Protein AF-A0AAJ8JN86-F1 (afdb_monomer)

Secondary structure (DSSP, 8-state):
------HHHHHHHTT-S-HHHHTT-S---SGGGGSTTGGGHHHHHHTTTTPPP-GGGTT--------SS--SSSSS--GGG--TT--TTGGGGGGGGGGGGGS-TTSHHHHS--PPPPSSSS-S----TT-SEEEEEETTEEEEEESS---SS--TTHHHHH--S-EESSS--B--S-SSSGGG-----SSEEEEEEE--SS-EEEEEEEEEEESB-TTS-BSS-SS-SPPPS-EEEEBTEEEEEETTEEEEEEE--BTTB-S-PEEEEEEPPTT-BSS-SSEEEEEEEEEE-SS-EEEEEEEEEEPPBTTB-TT-

Solvent-accessible surface area (backbone atoms only — not comparable to full-atom values): 18099 Å² total; per-residue (Å²): 136,86,79,86,76,55,74,74,56,55,68,53,45,66,47,49,26,42,46,53,60,78,70,40,49,54,57,83,61,67,90,66,42,44,24,73,46,44,86,46,23,65,65,20,46,26,51,67,68,78,43,83,68,63,73,60,61,37,63,54,40,46,51,66,78,90,62,95,64,74,52,62,18,59,73,51,74,21,74,74,69,50,50,94,88,58,55,90,70,44,31,60,63,20,55,56,32,56,51,32,72,78,37,62,88,79,38,60,82,72,64,56,72,64,47,72,78,71,91,68,85,72,73,88,72,83,84,70,95,77,67,56,63,47,76,47,77,58,97,91,41,37,36,40,34,53,51,88,50,74,73,94,61,98,51,67,54,33,62,52,64,56,46,41,69,23,41,32,18,77,44,33,59,34,35,48,93,60,82,90,53,79,85,36,66,56,38,32,66,73,48,44,78,48,75,45,83,45,70,42,91,48,75,37,83,46,69,50,52,36,58,38,40,42,30,28,12,86,86,71,29,37,46,61,79,96,80,81,77,81,66,28,72,47,64,50,66,37,74,18,27,24,39,39,45,16,45,61,18,33,39,36,41,35,43,43,61,36,89,89,37,80,33,70,32,42,16,40,78,41,69,46,60,73,42,29,34,50,60,32,63,47,27,29,35,42,32,36,34,47,75,45,59,60,44,82,43,45,50,36,36,39,30,37,50,48,76,44,60,94,72,36,65,76,93,121

InterPro domains:
  IPR016624 Uncharacterised conserved protein UCP014753 [PIRSF014753] (24-309)
  IPR016624 Uncharacterised conserved protein UCP014753 [PTHR35339] (24-187)
  IPR049237 DUF2264, C-terminal domain [PF20938] (132-187)
  IPR049237 DUF2264, C-terminal domain [PF20938] (189-314)
  IPR049349 DUF2264, N-terminal domain [PF10022] (23-117)

Mean predicted aligned error: 12.39 Å

Nearest PDB structures (foldseek):
  4mmh-assembly1_A  TM=5.716E-01  e=2.794E-01  Pedobacter heparinus
  4mmi-assembly1_A  TM=4.982E-01  e=2.964E-01  Pedobacter heparinus
  5jmf-assembly1_A  TM=4.178E-01  e=1.383E+00  Bacteroides thetaiotaomicron VPI-5482
  1rw9-assembly1_A  TM=2.574E-01  e=2.357E+00  Paenarthrobacter aurescens

pLDDT: mean 71.86, std 16.35, range [19.28, 93.25]

Sequence (316 aa):
MVITVHQLGLERLGKVLIRAWLKGAAISFGRSTVYRFTAIVTVSTMAIADCEPPAHLNGVISKPHTQTLLLLGYKYDCMNMIENYNGPGSPYRCMKAFICLASLAHHPFWTAEELPWPNDLFLSHESPSDLLHLMCRQGGHIFLLPSSQSPHYAMHHGPARYCKFSYSSIFGFSCPTGNMDLGQLVESQIWYLRVHKISPKRKLPSSERGWAVHGQGADGRALVRNFSGPMSAGGDQEISWVRTVTAGGAVGLFDIPCRGSFGKREGQLIQAGPNSNVIFSRSILLSLLDEIEPSESWLATAIIGKPPVNNASQGW

Organism: NCBI:txid1295531

Structure (mmCIF, N/CA/C/O backbone):
data_AF-A0AAJ8JN86-F1
#
_entry.id   AF-A0AAJ8JN86-F1
#
loop_
_atom_site.group_PDB
_atom_site.id
_atom_site.type_symbol
_atom_site.label_atom_id
_atom_site.label_alt_id
_atom_site.label_comp_id
_atom_site.label_asym_id
_atom_site.label_entity_id
_atom_site.label_seq_id
_atom_site.pdbx_PDB_ins_code
_atom_site.Cartn_x
_atom_site.Cartn_y
_atom_site.Cartn_z
_atom_site.occupancy
_atom_site.B_iso_or_equiv
_atom_site.auth_seq_id
_atom_site.auth_comp_id
_atom_site.auth_asym_id
_atom_site.auth_atom_id
_atom_site.pdbx_PDB_model_num
ATOM 1 N N . MET A 1 1 ? 30.778 -11.397 -16.381 1.00 24.14 1 MET A N 1
ATOM 2 C CA . MET A 1 1 ? 30.139 -11.241 -17.703 1.00 24.14 1 MET A CA 1
ATOM 3 C C . MET A 1 1 ? 30.263 -9.778 -18.093 1.00 24.14 1 MET A C 1
ATOM 5 O O . MET A 1 1 ? 29.579 -8.951 -17.506 1.00 24.14 1 MET A O 1
ATOM 9 N N . VAL A 1 2 ? 31.222 -9.446 -18.959 1.00 19.28 2 VAL A N 1
ATOM 10 C CA . VAL A 1 2 ? 31.406 -8.083 -19.479 1.00 19.28 2 VAL A CA 1
ATOM 11 C C . VAL A 1 2 ? 30.476 -7.963 -20.681 1.00 19.28 2 VAL A C 1
ATOM 13 O O . VAL A 1 2 ? 30.677 -8.648 -21.677 1.00 19.28 2 VAL A O 1
ATOM 16 N N . ILE A 1 3 ? 29.401 -7.190 -20.542 1.00 26.95 3 ILE A N 1
ATOM 17 C CA . ILE A 1 3 ? 28.469 -6.918 -21.638 1.00 26.95 3 ILE A CA 1
ATOM 18 C C . ILE A 1 3 ? 29.046 -5.730 -22.40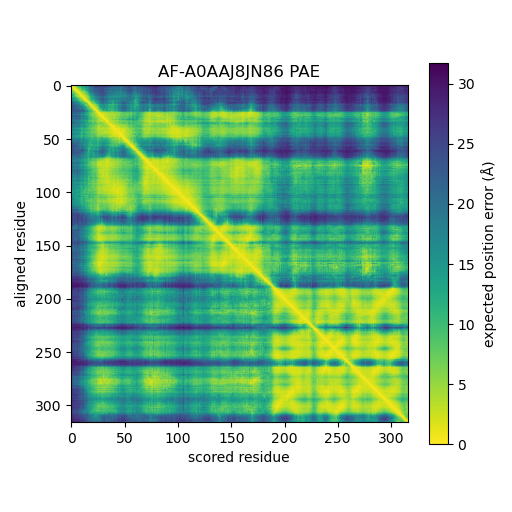8 1.00 26.95 3 ILE A C 1
ATOM 20 O O . ILE A 1 3 ? 29.100 -4.621 -21.879 1.00 26.95 3 ILE A O 1
ATOM 24 N N . THR A 1 4 ? 29.512 -5.961 -23.633 1.00 23.81 4 THR A N 1
ATOM 25 C CA . THR A 1 4 ? 29.968 -4.897 -24.534 1.00 23.81 4 THR A CA 1
ATOM 26 C C . THR A 1 4 ? 28.740 -4.163 -25.067 1.00 23.81 4 THR A C 1
ATOM 28 O O . THR A 1 4 ? 28.008 -4.688 -25.902 1.00 23.81 4 THR A O 1
ATOM 31 N N . VAL A 1 5 ? 28.469 -2.965 -24.550 1.00 31.39 5 VAL A N 1
ATOM 32 C CA . VAL A 1 5 ? 27.318 -2.151 -24.967 1.00 31.39 5 VAL A CA 1
ATOM 33 C C . VAL A 1 5 ? 27.722 -1.306 -26.176 1.00 31.39 5 VAL A C 1
ATOM 35 O O . VAL A 1 5 ? 28.611 -0.463 -26.077 1.00 31.39 5 VAL A O 1
ATOM 38 N N . HIS A 1 6 ? 27.080 -1.521 -27.328 1.00 32.75 6 HIS A N 1
ATOM 39 C CA . HIS A 1 6 ? 27.290 -0.693 -28.519 1.00 32.75 6 HIS A CA 1
ATOM 40 C C . HIS A 1 6 ? 26.854 0.762 -28.262 1.00 32.75 6 HIS A C 1
ATOM 42 O O . HIS A 1 6 ? 25.799 1.014 -27.684 1.00 32.75 6 HIS A O 1
ATOM 48 N N . GLN A 1 7 ? 27.637 1.728 -28.748 1.00 28.47 7 GLN A N 1
ATOM 49 C CA . GLN A 1 7 ? 27.442 3.174 -28.548 1.00 28.47 7 GLN A CA 1
ATOM 50 C C . GLN A 1 7 ? 26.071 3.689 -29.049 1.00 28.47 7 GLN A C 1
ATOM 52 O O . GLN A 1 7 ? 25.469 4.555 -28.422 1.00 28.47 7 GLN A O 1
ATOM 57 N N . LEU A 1 8 ? 25.507 3.064 -30.092 1.00 31.14 8 LEU A N 1
ATOM 58 C CA . LEU A 1 8 ? 24.130 3.292 -30.570 1.00 31.14 8 LEU A CA 1
ATOM 59 C C . LEU A 1 8 ? 23.042 2.815 -29.585 1.00 31.14 8 LEU A C 1
ATOM 61 O O . LEU A 1 8 ? 21.947 3.376 -29.542 1.00 31.14 8 LEU A O 1
ATOM 65 N N . GLY A 1 9 ? 23.335 1.790 -28.781 1.00 32.44 9 GLY A N 1
ATOM 66 C CA . GLY A 1 9 ? 22.456 1.305 -27.718 1.00 32.44 9 GLY A CA 1
ATOM 67 C C . GLY A 1 9 ? 22.374 2.277 -26.541 1.00 32.44 9 GLY A C 1
ATOM 68 O O . GLY A 1 9 ? 21.309 2.398 -25.946 1.00 32.44 9 GLY A O 1
ATOM 69 N N . LEU A 1 10 ? 23.454 3.020 -26.256 1.00 33.12 10 LEU A N 1
ATOM 70 C CA . LEU A 1 10 ? 23.541 4.022 -25.182 1.00 33.12 10 LEU A CA 1
ATOM 71 C C . LEU A 1 10 ? 22.722 5.293 -25.469 1.00 33.12 10 LEU A C 1
ATOM 73 O O . LEU A 1 10 ? 22.040 5.793 -24.577 1.00 33.12 10 LEU A O 1
ATOM 77 N N . GLU A 1 11 ? 22.719 5.792 -26.709 1.00 31.81 11 GLU A N 1
ATOM 78 C CA . GLU A 1 11 ? 21.884 6.947 -27.086 1.00 31.81 11 GLU A CA 1
ATOM 79 C C . GLU A 1 11 ? 20.384 6.613 -27.069 1.00 31.81 11 GLU A C 1
ATOM 81 O O . GLU A 1 11 ? 19.556 7.437 -26.671 1.00 31.81 11 GLU A O 1
ATOM 86 N N . ARG A 1 12 ? 20.021 5.372 -27.426 1.00 37.91 12 ARG A N 1
ATOM 87 C CA . ARG A 1 12 ? 18.649 4.859 -27.272 1.00 37.91 12 ARG A CA 1
ATOM 88 C C . ARG A 1 12 ? 18.293 4.609 -25.801 1.00 37.91 12 ARG A C 1
ATOM 90 O O . ARG A 1 12 ? 17.158 4.870 -25.408 1.00 37.91 12 ARG A O 1
ATOM 97 N N . LEU A 1 13 ? 19.265 4.219 -24.972 1.00 34.91 13 LEU A N 1
ATOM 98 C CA . LEU A 1 13 ? 19.145 4.045 -23.515 1.00 34.91 13 LEU A CA 1
ATOM 99 C C . LEU A 1 13 ? 18.625 5.306 -22.813 1.00 34.91 13 LEU A C 1
ATOM 101 O O . LEU A 1 13 ? 17.836 5.205 -21.878 1.00 34.91 13 LEU A O 1
ATOM 105 N N . GLY A 1 14 ? 18.992 6.495 -23.307 1.00 29.44 14 GLY A N 1
ATOM 106 C CA . GLY A 1 14 ? 18.518 7.781 -22.779 1.00 29.44 14 GLY A CA 1
ATOM 107 C C . GLY A 1 14 ? 16.996 7.981 -22.851 1.00 29.44 14 GLY A C 1
ATOM 108 O O . GLY A 1 14 ? 16.454 8.830 -22.143 1.00 29.44 14 GLY A O 1
ATOM 109 N N . LYS A 1 15 ? 16.287 7.186 -23.666 1.00 31.27 15 LYS A N 1
ATOM 110 C CA . LYS A 1 15 ? 14.821 7.228 -23.812 1.00 31.27 15 LYS A CA 1
ATOM 111 C C . LYS A 1 15 ? 14.107 6.084 -23.080 1.00 31.27 15 LYS A C 1
ATOM 113 O O . LYS A 1 15 ? 12.914 6.196 -22.803 1.00 31.27 15 LYS A O 1
ATOM 118 N N . VAL A 1 16 ? 14.848 5.048 -22.695 1.00 40.22 16 VAL A N 1
ATOM 119 C CA . VAL A 1 16 ? 14.358 3.781 -22.146 1.00 40.22 16 VAL A CA 1
ATOM 120 C C . VAL A 1 16 ? 14.390 3.855 -20.616 1.00 40.22 16 VAL A C 1
ATOM 122 O O . VAL A 1 16 ? 15.450 3.687 -20.037 1.00 40.22 16 VAL A O 1
ATOM 125 N N . LEU A 1 17 ? 13.254 4.106 -19.950 1.00 46.56 17 LEU A N 1
ATOM 126 C CA . LEU A 1 17 ? 12.948 3.656 -18.565 1.00 46.56 17 LEU A CA 1
ATOM 127 C C . LEU A 1 17 ? 11.424 3.734 -18.329 1.00 46.56 17 LEU A C 1
ATOM 129 O O . LEU A 1 17 ? 10.741 3.969 -19.277 1.00 46.56 17 LEU A O 1
ATOM 133 N N . ILE A 1 18 ? 10.781 3.366 -17.225 1.00 48.03 18 ILE A N 1
ATOM 134 C CA . ILE A 1 18 ? 9.444 2.708 -17.322 1.00 48.03 18 ILE A CA 1
ATOM 135 C C . ILE A 1 18 ? 8.209 3.640 -17.249 1.00 48.03 18 ILE A C 1
ATOM 137 O O . ILE A 1 18 ? 7.998 4.304 -16.236 1.00 48.03 18 ILE A O 1
ATOM 141 N N . ARG A 1 19 ? 7.275 3.567 -18.220 1.00 39.16 19 ARG A N 1
ATOM 142 C CA . ARG A 1 19 ? 6.010 4.351 -18.215 1.00 39.16 19 ARG A CA 1
ATOM 143 C C . ARG A 1 19 ? 4.996 3.852 -17.171 1.00 39.16 19 ARG A C 1
ATOM 145 O O . ARG A 1 19 ? 4.326 4.660 -16.532 1.00 39.16 19 ARG A O 1
ATOM 152 N N . ALA A 1 20 ? 4.926 2.537 -16.949 1.00 39.25 20 ALA A N 1
ATOM 153 C CA . ALA A 1 20 ? 4.026 1.903 -15.975 1.00 39.25 20 ALA A CA 1
ATOM 154 C C . ALA A 1 20 ? 4.467 2.080 -14.502 1.00 39.25 20 ALA A C 1
ATOM 156 O O . ALA A 1 20 ? 3.634 2.246 -13.611 1.00 39.25 20 ALA A O 1
ATOM 157 N N . TRP A 1 21 ? 5.778 2.098 -14.240 1.00 46.19 21 TRP A N 1
ATOM 158 C CA . TRP A 1 21 ? 6.351 2.285 -12.905 1.00 46.19 21 TRP A CA 1
ATOM 159 C C . TRP A 1 21 ? 6.396 3.772 -12.524 1.00 46.19 21 TRP A C 1
ATOM 161 O O . TRP A 1 21 ? 5.964 4.132 -11.432 1.00 46.19 21 TRP A O 1
ATOM 171 N N . LEU A 1 22 ? 6.810 4.661 -13.444 1.00 41.59 22 LEU A N 1
ATOM 172 C CA . LEU A 1 22 ? 6.889 6.107 -13.180 1.00 41.59 22 LEU A CA 1
ATOM 173 C C . LEU A 1 22 ? 5.520 6.789 -13.060 1.00 41.59 22 LEU A C 1
ATOM 175 O O . LEU A 1 22 ? 5.412 7.792 -12.357 1.00 41.59 22 LEU A O 1
ATOM 179 N N . LYS A 1 23 ? 4.463 6.245 -13.681 1.00 48.12 23 LYS A N 1
ATOM 180 C CA . LYS A 1 23 ? 3.081 6.713 -13.466 1.00 48.12 23 LYS A CA 1
ATOM 181 C C . LYS A 1 23 ? 2.394 6.093 -12.237 1.00 48.12 23 LYS A C 1
ATOM 183 O O . LYS A 1 23 ? 1.219 6.362 -12.021 1.00 48.12 23 LYS A O 1
ATOM 188 N N . GLY A 1 24 ? 3.098 5.297 -11.421 1.00 47.88 24 GLY A N 1
ATOM 189 C CA . GLY A 1 24 ? 2.569 4.791 -10.147 1.00 47.88 24 GLY A CA 1
ATOM 190 C C . GLY A 1 24 ? 1.496 3.704 -10.279 1.00 47.88 24 GLY A C 1
ATOM 191 O O . GLY A 1 24 ? 0.604 3.625 -9.442 1.00 47.88 24 GLY A O 1
ATOM 192 N N . ALA A 1 25 ? 1.547 2.872 -11.325 1.00 60.53 25 ALA A N 1
ATOM 193 C CA . ALA A 1 25 ? 0.565 1.801 -11.527 1.00 60.53 25 ALA A CA 1
ATOM 194 C C . ALA A 1 25 ? 1.016 0.437 -10.967 1.00 60.53 25 ALA A C 1
ATOM 196 O O . ALA A 1 25 ? 0.204 -0.477 -10.855 1.00 60.53 25 ALA A O 1
ATOM 197 N N . ALA A 1 26 ? 2.287 0.282 -10.580 1.00 70.38 26 ALA A N 1
ATOM 198 C CA . ALA A 1 26 ? 2.778 -0.958 -9.985 1.00 70.38 26 ALA A CA 1
ATOM 199 C C . ALA A 1 26 ? 2.358 -1.073 -8.512 1.00 70.38 26 ALA A C 1
ATOM 201 O O . ALA A 1 26 ? 2.687 -0.214 -7.688 1.00 70.38 26 ALA A O 1
ATOM 202 N N . ILE A 1 27 ? 1.667 -2.161 -8.177 1.00 75.56 27 ILE A N 1
ATOM 203 C CA . ILE A 1 27 ? 1.331 -2.494 -6.793 1.00 75.56 27 ILE A CA 1
ATOM 204 C C . ILE A 1 27 ? 2.623 -2.835 -6.049 1.00 75.56 27 ILE A C 1
ATOM 206 O O . ILE A 1 27 ? 3.372 -3.720 -6.461 1.00 75.56 27 ILE A O 1
ATOM 210 N N . SER A 1 28 ? 2.874 -2.154 -4.930 1.00 78.31 28 SER A N 1
ATOM 211 C CA . SER A 1 28 ? 3.959 -2.502 -4.014 1.00 78.31 28 SER A CA 1
ATOM 212 C C . SER A 1 28 ? 3.584 -3.776 -3.247 1.00 78.31 28 SER A C 1
ATOM 214 O O . SER A 1 28 ? 3.125 -3.703 -2.110 1.00 78.31 28 SER A O 1
ATOM 216 N N . PHE A 1 29 ? 3.700 -4.938 -3.884 1.00 80.31 29 PHE A N 1
ATOM 217 C CA . PHE A 1 29 ? 3.422 -6.235 -3.274 1.00 80.31 29 PHE A CA 1
ATOM 218 C C . PHE A 1 29 ? 4.514 -7.245 -3.629 1.00 80.31 29 PHE A C 1
ATOM 220 O O . PHE A 1 29 ? 4.995 -7.303 -4.759 1.00 80.31 29 PHE A O 1
ATOM 227 N N . GLY A 1 30 ? 4.890 -8.065 -2.648 1.00 79.31 30 GLY A N 1
ATOM 228 C CA . GLY A 1 30 ? 5.916 -9.090 -2.793 1.00 79.31 30 GLY A CA 1
ATOM 229 C C . GLY A 1 30 ? 7.282 -8.687 -2.235 1.00 79.31 30 GLY A C 1
ATOM 230 O O . GLY A 1 30 ? 7.573 -7.530 -1.929 1.00 79.31 30 GLY A O 1
ATOM 231 N N . ARG A 1 31 ? 8.146 -9.691 -2.074 1.00 80.00 31 ARG A N 1
ATOM 232 C CA . ARG A 1 31 ? 9.4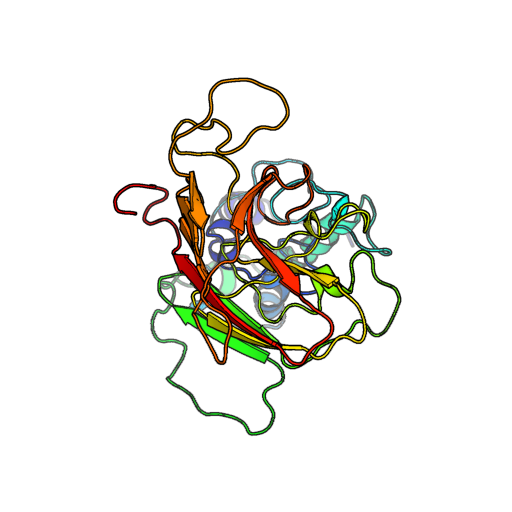27 -9.533 -1.365 1.00 80.00 31 ARG A CA 1
ATOM 233 C C . ARG A 1 31 ? 10.417 -8.673 -2.150 1.00 80.00 31 ARG A C 1
ATOM 235 O O . ARG A 1 31 ? 11.188 -7.921 -1.572 1.00 80.00 31 ARG A O 1
ATOM 242 N N . SER A 1 32 ? 10.363 -8.754 -3.475 1.00 76.00 32 SER A N 1
ATOM 243 C CA . SER A 1 32 ? 11.294 -8.118 -4.411 1.00 76.00 32 SER A CA 1
ATOM 244 C C . SER A 1 32 ? 11.031 -6.631 -4.671 1.00 76.00 32 SER A C 1
ATOM 246 O O . SER A 1 32 ? 11.590 -6.070 -5.609 1.00 76.00 32 SER A O 1
ATOM 248 N N . THR A 1 33 ? 10.214 -5.979 -3.841 1.00 74.12 33 THR A N 1
ATOM 249 C CA . THR A 1 33 ? 9.761 -4.594 -4.043 1.00 74.12 33 THR A CA 1
ATOM 250 C C . THR A 1 33 ? 10.921 -3.583 -4.098 1.00 74.12 33 THR A C 1
ATOM 252 O O . THR A 1 33 ? 10.846 -2.607 -4.836 1.00 74.12 33 THR A O 1
ATOM 255 N N . VAL A 1 34 ? 12.047 -3.839 -3.415 1.00 77.50 34 VAL A N 1
ATOM 256 C CA . VAL A 1 34 ? 13.267 -2.998 -3.492 1.00 77.50 34 VAL A CA 1
ATOM 257 C C . VAL A 1 34 ? 13.886 -2.981 -4.904 1.00 77.50 34 VAL A C 1
ATOM 259 O O . VAL A 1 34 ? 14.593 -2.045 -5.273 1.00 77.50 34 VAL A O 1
ATOM 262 N N . TYR A 1 35 ? 13.598 -3.977 -5.744 1.00 78.75 35 TYR A N 1
ATOM 263 C CA . TYR A 1 35 ? 14.134 -4.089 -7.099 1.00 78.75 35 TYR A CA 1
ATOM 264 C C . TYR A 1 35 ? 13.1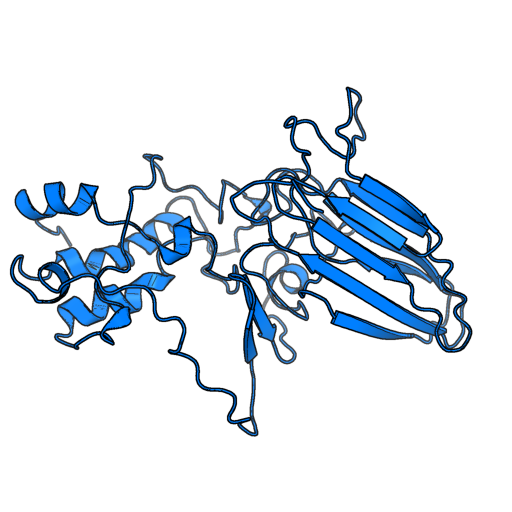93 -3.440 -8.126 1.00 78.75 35 TYR A C 1
ATOM 266 O O . TYR A 1 35 ? 12.639 -4.123 -8.985 1.00 78.75 35 TYR A O 1
ATOM 274 N N . ARG A 1 36 ? 13.033 -2.117 -8.030 1.00 70.12 36 ARG A N 1
ATOM 275 C CA . ARG A 1 36 ? 12.064 -1.239 -8.729 1.00 70.12 36 ARG A CA 1
ATOM 276 C C . ARG A 1 36 ? 11.750 -1.593 -10.193 1.00 70.12 36 ARG A C 1
ATOM 278 O O . ARG A 1 36 ? 10.601 -1.509 -10.608 1.00 70.12 36 ARG A O 1
ATOM 285 N N . PHE A 1 37 ? 12.740 -2.036 -10.969 1.00 68.25 37 PHE A N 1
ATOM 286 C CA . PHE A 1 37 ? 12.583 -2.348 -12.401 1.00 68.25 37 PHE A CA 1
ATOM 287 C C . PHE A 1 37 ? 12.444 -3.844 -12.716 1.00 68.25 37 PHE A C 1
ATOM 289 O O . PHE A 1 37 ? 12.317 -4.230 -13.869 1.00 68.25 37 PHE A O 1
ATOM 296 N N . THR A 1 38 ? 12.415 -4.716 -11.709 1.00 69.94 38 THR A N 1
ATOM 297 C CA . THR A 1 38 ? 12.322 -6.171 -11.932 1.00 69.94 38 THR A CA 1
ATOM 298 C C . THR A 1 38 ? 10.995 -6.576 -12.563 1.00 69.94 38 THR A C 1
ATOM 300 O O . THR A 1 38 ? 10.943 -7.569 -13.277 1.00 69.94 38 THR A O 1
ATOM 303 N N . ALA A 1 39 ? 9.941 -5.778 -12.372 1.00 66.62 39 ALA A N 1
ATOM 304 C CA . ALA A 1 39 ? 8.631 -6.015 -12.974 1.00 66.62 39 ALA A CA 1
ATOM 305 C C . ALA A 1 39 ? 8.665 -6.081 -14.514 1.00 66.62 39 ALA A C 1
ATOM 307 O O . ALA A 1 39 ? 7.798 -6.716 -15.103 1.00 66.62 39 ALA A O 1
ATOM 308 N N . ILE A 1 40 ? 9.662 -5.466 -15.164 1.00 69.06 40 ILE A N 1
ATOM 309 C CA . ILE A 1 40 ? 9.803 -5.502 -16.628 1.00 69.06 40 ILE A CA 1
ATOM 310 C C . ILE A 1 40 ? 10.782 -6.568 -17.124 1.00 69.06 40 ILE A C 1
ATOM 312 O O . ILE A 1 40 ? 10.923 -6.731 -18.331 1.00 69.06 40 ILE A O 1
ATOM 316 N N . VAL A 1 41 ? 11.432 -7.321 -16.225 1.00 77.38 41 VAL A N 1
ATOM 317 C CA . VAL A 1 41 ? 12.405 -8.359 -16.611 1.00 77.38 41 VAL A CA 1
ATOM 318 C C . VAL A 1 41 ? 11.784 -9.355 -17.571 1.00 77.38 41 VAL A C 1
ATOM 320 O O . VAL A 1 41 ? 12.437 -9.691 -18.546 1.00 77.38 41 VAL A O 1
ATOM 323 N N . THR A 1 42 ? 10.531 -9.757 -17.343 1.00 74.00 42 THR A N 1
ATOM 324 C CA . THR A 1 42 ? 9.810 -10.679 -18.226 1.00 74.00 42 THR A CA 1
ATOM 325 C C . THR A 1 42 ? 9.771 -10.170 -19.666 1.00 74.00 42 THR A C 1
ATOM 327 O O . THR A 1 42 ? 10.196 -10.880 -20.572 1.00 74.00 42 THR A O 1
ATOM 330 N N . VAL A 1 43 ? 9.357 -8.916 -19.875 1.00 70.94 43 VAL A N 1
ATOM 331 C CA . VAL A 1 43 ? 9.299 -8.297 -21.210 1.00 70.94 43 VAL A CA 1
ATOM 332 C C . VAL A 1 43 ? 10.703 -8.161 -21.803 1.00 70.94 43 VAL A C 1
ATOM 334 O O . VAL A 1 43 ? 10.920 -8.473 -22.970 1.00 70.94 43 VAL A O 1
ATOM 337 N N . SER A 1 44 ? 11.690 -7.784 -20.989 1.00 76.19 44 SER A N 1
ATOM 338 C CA . SER A 1 44 ? 13.082 -7.691 -21.433 1.00 76.19 44 SER A CA 1
ATOM 339 C C . SER A 1 44 ? 13.686 -9.044 -21.822 1.00 76.19 44 SER A C 1
ATOM 341 O O . SER A 1 44 ? 14.512 -9.096 -22.728 1.00 76.19 44 SER A O 1
ATOM 343 N N . THR A 1 45 ? 13.297 -10.140 -21.166 1.00 81.75 45 THR A N 1
ATOM 344 C CA . THR A 1 45 ? 13.739 -11.493 -21.535 1.00 81.75 45 THR A CA 1
ATOM 345 C C . THR A 1 45 ? 13.083 -12.001 -22.812 1.00 81.75 45 THR A C 1
ATOM 347 O O . THR A 1 45 ? 13.740 -12.722 -23.556 1.00 81.75 45 THR A O 1
ATOM 350 N N . MET A 1 46 ? 11.841 -11.600 -23.113 1.00 78.06 46 MET A N 1
ATOM 351 C CA . MET A 1 46 ? 11.177 -11.975 -24.372 1.00 78.06 46 MET A CA 1
ATOM 352 C C . MET A 1 46 ? 11.978 -11.507 -25.594 1.00 78.06 46 MET A C 1
ATOM 354 O O . MET A 1 46 ? 12.107 -12.256 -26.553 1.00 78.06 46 MET A O 1
ATOM 358 N N . ALA A 1 47 ? 12.623 -10.337 -25.502 1.00 77.81 47 ALA A N 1
ATOM 359 C CA . ALA A 1 47 ? 13.472 -9.771 -26.555 1.00 77.81 47 ALA A CA 1
ATOM 360 C C . ALA A 1 47 ? 14.744 -10.576 -26.891 1.00 77.81 47 ALA A C 1
ATOM 362 O O . ALA A 1 47 ? 15.406 -10.272 -27.879 1.00 77.81 47 ALA A O 1
ATOM 363 N N . ILE A 1 48 ? 15.139 -11.517 -26.031 1.00 81.56 48 ILE A N 1
ATOM 364 C CA . ILE A 1 48 ? 16.316 -12.385 -26.225 1.00 81.56 48 ILE A CA 1
ATOM 365 C C . ILE A 1 48 ? 15.889 -13.829 -26.462 1.00 81.56 48 ILE A C 1
ATOM 367 O O . ILE A 1 48 ? 16.622 -14.602 -27.061 1.00 81.56 48 ILE A O 1
ATOM 371 N N . ALA A 1 49 ? 14.714 -14.203 -25.962 1.00 83.69 49 ALA A N 1
ATOM 372 C CA . ALA A 1 49 ? 14.120 -15.509 -26.194 1.00 83.69 49 ALA A CA 1
ATOM 373 C C . ALA A 1 49 ? 13.426 -15.612 -27.567 1.00 83.69 49 ALA A C 1
ATOM 375 O O . ALA A 1 49 ? 12.765 -16.615 -27.811 1.00 83.69 49 ALA A O 1
ATOM 376 N N . ASP A 1 50 ? 13.529 -14.579 -28.414 1.00 73.62 50 ASP A N 1
ATOM 377 C CA . ASP A 1 50 ? 12.824 -14.446 -29.697 1.00 73.62 50 ASP A CA 1
ATOM 378 C C . ASP A 1 50 ? 11.307 -14.696 -29.584 1.00 73.62 50 ASP A C 1
ATOM 380 O O . ASP A 1 50 ? 10.650 -15.175 -30.507 1.00 73.62 50 ASP A O 1
ATOM 384 N N . CYS A 1 51 ? 10.733 -14.351 -28.427 1.00 72.31 51 CYS A N 1
ATOM 385 C CA . CYS A 1 51 ? 9.296 -14.404 -28.192 1.00 72.31 51 CYS A CA 1
ATOM 386 C C . CYS A 1 51 ? 8.687 -13.039 -28.510 1.00 72.31 51 CYS A C 1
ATOM 388 O O . CYS A 1 51 ? 9.092 -12.029 -27.927 1.00 72.31 51 CYS A O 1
ATOM 390 N N . GLU A 1 52 ? 7.660 -13.001 -29.358 1.00 61.34 52 GLU A N 1
ATOM 391 C CA . GLU A 1 52 ? 6.907 -11.768 -29.582 1.00 61.34 52 GLU A CA 1
ATOM 392 C C . GLU A 1 52 ? 6.151 -11.368 -28.303 1.00 61.34 52 GLU A C 1
ATOM 394 O O . GLU A 1 52 ? 5.357 -12.155 -27.772 1.00 61.34 52 GLU A O 1
ATOM 399 N N . PRO A 1 53 ? 6.383 -10.161 -27.755 1.00 57.78 53 PRO A N 1
ATOM 400 C CA . PRO A 1 53 ? 5.545 -9.652 -26.685 1.00 57.78 53 PRO A CA 1
ATOM 401 C C . PRO A 1 53 ? 4.130 -9.380 -27.222 1.00 57.78 53 PRO A C 1
ATOM 403 O O . PRO A 1 53 ? 3.975 -8.996 -28.382 1.00 57.78 53 PRO A O 1
ATOM 406 N N . PRO A 1 54 ? 3.084 -9.507 -26.385 1.00 57.12 54 PRO A N 1
ATOM 407 C CA . PRO A 1 54 ? 1.761 -8.982 -26.706 1.00 57.12 54 PRO A CA 1
ATOM 408 C C . PRO A 1 54 ? 1.872 -7.556 -27.261 1.00 57.12 54 PRO A C 1
ATOM 410 O O . PRO A 1 54 ? 2.596 -6.745 -26.682 1.00 57.12 54 PRO A O 1
ATOM 413 N N . ALA A 1 55 ? 1.147 -7.240 -28.341 1.00 53.28 55 ALA A N 1
ATOM 414 C CA . ALA A 1 55 ? 1.300 -5.999 -29.120 1.00 53.28 55 ALA A CA 1
ATOM 415 C C . ALA A 1 55 ? 1.343 -4.706 -28.273 1.00 53.28 55 ALA A C 1
ATOM 417 O O . ALA A 1 55 ? 2.011 -3.737 -28.619 1.00 53.28 55 ALA A O 1
ATOM 418 N N . HIS A 1 56 ? 0.678 -4.712 -27.121 1.00 53.72 56 HIS A N 1
ATOM 419 C CA . HIS A 1 56 ? 0.565 -3.599 -26.178 1.00 53.72 56 HIS A CA 1
ATOM 420 C C . HIS A 1 56 ? 1.740 -3.419 -25.203 1.00 53.72 56 HIS A C 1
ATOM 422 O O . HIS A 1 56 ? 1.771 -2.450 -24.445 1.00 53.72 56 HIS A O 1
ATOM 428 N N . LEU A 1 57 ? 2.674 -4.372 -25.162 1.00 50.44 57 LEU A N 1
ATOM 429 C CA . LEU A 1 57 ? 3.887 -4.298 -24.347 1.00 50.44 57 LEU A CA 1
ATOM 430 C C . LEU A 1 57 ? 5.089 -3.751 -25.139 1.00 50.44 57 LEU A C 1
ATOM 432 O O . LEU A 1 57 ? 6.137 -3.484 -24.543 1.00 50.44 57 LEU A O 1
ATOM 436 N N . ASN A 1 58 ? 4.919 -3.512 -26.445 1.00 43.75 58 ASN A N 1
ATOM 437 C CA . ASN A 1 58 ? 5.877 -2.783 -27.271 1.00 43.75 58 ASN A CA 1
ATOM 438 C C . ASN A 1 58 ? 5.952 -1.323 -26.804 1.00 43.75 58 ASN A C 1
ATOM 440 O O . ASN A 1 58 ? 4.961 -0.600 -26.824 1.00 43.75 58 ASN A O 1
ATOM 444 N N . GLY A 1 59 ? 7.129 -0.894 -26.341 1.00 47.69 59 GLY A N 1
ATOM 445 C CA . GLY A 1 59 ? 7.364 0.498 -25.947 1.00 47.69 59 GLY A CA 1
ATOM 446 C C . GLY A 1 59 ? 6.915 0.896 -24.531 1.00 47.69 59 GLY A C 1
ATOM 447 O O . GLY A 1 59 ? 6.807 2.080 -24.241 1.00 47.69 59 GLY A O 1
ATOM 448 N N . VAL A 1 60 ? 6.759 -0.037 -23.577 1.00 48.53 60 VAL A N 1
ATOM 449 C CA . VAL A 1 60 ? 6.429 0.249 -22.144 1.00 48.53 60 VAL A CA 1
ATOM 450 C C . VAL A 1 60 ? 7.513 1.071 -21.394 1.00 48.53 60 VAL A C 1
ATOM 452 O O . VAL A 1 60 ? 7.474 1.282 -20.173 1.00 48.53 60 VAL A O 1
ATOM 455 N N . ILE A 1 61 ? 8.488 1.607 -22.119 1.00 47.41 61 ILE A N 1
ATOM 456 C CA . ILE A 1 61 ? 9.754 2.094 -21.606 1.00 47.41 61 ILE A CA 1
ATOM 457 C C . ILE A 1 61 ? 9.969 3.573 -22.012 1.00 47.41 61 ILE A C 1
ATOM 459 O O . ILE A 1 61 ? 10.733 3.867 -22.919 1.00 47.41 61 ILE A O 1
ATOM 463 N N . SER A 1 62 ? 9.325 4.524 -21.310 1.00 39.19 62 SER A N 1
ATOM 464 C CA . SER A 1 62 ? 9.724 5.954 -21.257 1.00 39.19 62 SER A CA 1
ATOM 465 C C . SER A 1 62 ? 10.330 6.524 -19.928 1.00 39.19 62 SER A C 1
ATOM 467 O O . SER A 1 62 ? 9.686 6.456 -18.874 1.00 39.19 62 SER A O 1
ATOM 469 N N . LYS A 1 63 ? 11.457 7.254 -20.056 1.00 36.12 63 LYS A N 1
ATOM 470 C CA . LYS A 1 63 ? 12.124 8.248 -19.156 1.00 36.12 63 LYS A CA 1
ATOM 471 C C . LYS A 1 63 ? 13.094 7.784 -18.045 1.00 36.12 63 LYS A C 1
ATOM 473 O O . LYS A 1 63 ? 12.685 7.048 -17.155 1.00 36.12 63 LYS A O 1
ATOM 478 N N . PRO A 1 64 ? 14.334 8.324 -18.005 1.00 37.19 64 PRO A N 1
ATOM 479 C CA . PRO A 1 64 ? 15.371 7.933 -17.052 1.00 37.19 64 PRO A CA 1
ATOM 480 C C . PRO A 1 64 ? 15.103 8.356 -15.602 1.00 37.19 64 PRO A C 1
ATOM 482 O O . PRO A 1 64 ? 14.589 9.442 -15.330 1.00 37.19 64 PRO A O 1
ATOM 485 N N . HIS A 1 65 ? 15.511 7.498 -14.663 1.00 46.78 65 HIS A N 1
ATOM 486 C CA . HIS A 1 65 ? 15.616 7.831 -13.243 1.00 46.78 65 HIS A CA 1
ATOM 487 C C . HIS A 1 65 ? 16.840 8.734 -13.061 1.00 46.78 65 HIS A C 1
ATOM 489 O O . HIS A 1 65 ? 17.943 8.358 -13.441 1.00 46.78 65 HIS A O 1
ATOM 495 N N . THR A 1 66 ? 16.656 9.933 -12.513 1.00 41.47 66 THR A N 1
ATOM 496 C CA . THR A 1 66 ? 17.701 10.974 -12.435 1.00 41.47 66 THR A CA 1
ATOM 497 C C . THR A 1 66 ? 18.732 10.750 -11.323 1.00 41.47 66 THR A C 1
ATOM 499 O O . THR A 1 66 ? 19.644 11.557 -11.166 1.00 41.47 66 THR A O 1
ATOM 502 N N . GLN A 1 67 ? 18.608 9.678 -10.535 1.00 54.44 67 GLN A N 1
ATOM 503 C CA . GLN A 1 67 ? 19.557 9.361 -9.466 1.00 54.44 67 GLN A CA 1
ATOM 504 C C . GLN A 1 67 ? 20.643 8.414 -9.980 1.00 54.44 67 GLN A C 1
ATOM 506 O O . GLN A 1 67 ? 20.346 7.358 -10.533 1.00 54.44 67 GLN A O 1
ATOM 511 N N . THR A 1 68 ? 21.903 8.778 -9.744 1.00 56.72 68 THR A N 1
ATOM 512 C CA . THR A 1 68 ? 23.098 8.010 -10.135 1.00 56.72 68 THR A CA 1
ATOM 513 C C . THR A 1 68 ? 23.292 6.720 -9.332 1.00 56.72 68 THR A C 1
ATOM 515 O O . THR A 1 68 ? 24.018 5.831 -9.767 1.00 56.72 68 THR A O 1
ATOM 518 N N . LEU A 1 69 ? 22.630 6.594 -8.178 1.00 69.12 69 LEU A N 1
ATOM 519 C CA . LEU A 1 69 ? 22.673 5.430 -7.293 1.00 69.12 69 LEU A CA 1
ATOM 520 C C . LEU A 1 69 ? 21.250 4.939 -7.010 1.00 69.12 69 LEU A C 1
ATOM 522 O O . LEU A 1 69 ? 20.354 5.726 -6.701 1.00 69.12 69 LEU A O 1
ATOM 526 N N . LEU A 1 70 ? 21.049 3.623 -7.088 1.00 75.31 70 LEU A N 1
ATOM 527 C CA . LEU A 1 70 ? 19.790 2.992 -6.702 1.00 75.31 70 LEU A CA 1
ATOM 528 C C . LEU A 1 70 ? 19.738 2.818 -5.178 1.00 75.31 70 LEU A C 1
ATOM 530 O O . LEU A 1 70 ? 20.611 2.184 -4.589 1.00 75.31 70 LEU A O 1
ATOM 534 N N . LEU A 1 71 ? 18.701 3.381 -4.556 1.00 77.25 71 LEU A N 1
ATOM 535 C CA . LEU A 1 71 ? 18.536 3.451 -3.100 1.00 77.25 71 LEU A CA 1
ATOM 536 C C . LEU A 1 71 ? 17.794 2.230 -2.529 1.00 77.25 71 LEU A C 1
ATOM 538 O O . LEU A 1 71 ? 17.037 1.556 -3.236 1.00 77.25 71 LEU A O 1
ATOM 542 N N . LEU A 1 72 ? 17.973 1.971 -1.229 1.00 84.44 72 LEU A N 1
ATOM 543 C CA . LEU A 1 72 ? 17.325 0.878 -0.503 1.00 84.44 72 LEU A CA 1
ATOM 544 C C . LEU A 1 72 ? 15.891 1.257 -0.113 1.00 84.44 72 LEU A C 1
ATOM 546 O O . LEU A 1 72 ? 15.623 1.816 0.941 1.00 84.44 72 LEU A O 1
ATOM 550 N N . GLY A 1 73 ? 14.931 0.927 -0.971 1.00 81.00 73 GLY A N 1
ATOM 551 C CA . GLY A 1 73 ? 13.510 1.178 -0.724 1.00 81.00 73 GLY A CA 1
ATOM 552 C C . GLY A 1 73 ? 12.701 1.148 -2.015 1.00 81.00 73 GLY A C 1
ATOM 553 O O . GLY A 1 73 ? 13.228 0.802 -3.075 1.00 81.00 73 GLY A O 1
ATOM 554 N N . TYR A 1 74 ? 11.426 1.535 -1.953 1.00 80.00 74 TYR A N 1
ATOM 555 C CA . TYR A 1 74 ? 10.524 1.448 -3.107 1.00 80.00 74 TYR A CA 1
ATOM 556 C C . TYR A 1 74 ? 10.432 2.734 -3.932 1.00 80.00 74 TYR A C 1
ATOM 558 O O . TYR A 1 74 ? 11.028 2.808 -4.998 1.00 80.00 74 TYR A O 1
ATOM 566 N N . LYS A 1 75 ? 9.701 3.760 -3.478 1.00 77.12 75 LYS A N 1
ATOM 567 C CA . LYS A 1 75 ? 9.631 5.048 -4.197 1.00 77.12 75 LYS A CA 1
ATOM 568 C C . LYS A 1 75 ? 10.771 5.989 -3.797 1.00 77.12 75 LYS A C 1
ATOM 570 O O . LYS A 1 75 ? 11.260 6.768 -4.609 1.00 77.12 75 LYS A O 1
ATOM 575 N N . TYR A 1 76 ? 11.232 5.865 -2.559 1.00 77.69 76 TYR A N 1
ATOM 576 C CA . TYR A 1 76 ? 12.309 6.641 -1.953 1.00 77.69 76 TYR A CA 1
ATOM 577 C C . TYR A 1 76 ? 13.185 5.718 -1.088 1.00 77.69 76 TYR A C 1
ATOM 579 O O . TYR A 1 76 ? 12.912 4.516 -1.004 1.00 77.69 76 TYR A O 1
ATOM 587 N N . ASP A 1 77 ? 14.270 6.248 -0.527 1.00 81.62 77 ASP A N 1
ATOM 588 C CA . ASP A 1 77 ? 15.122 5.495 0.399 1.00 81.62 77 ASP A CA 1
ATOM 589 C C . ASP A 1 77 ? 14.395 5.241 1.720 1.00 81.62 77 ASP A C 1
ATOM 591 O O . ASP A 1 77 ? 13.915 6.173 2.361 1.00 81.62 77 ASP A O 1
ATOM 595 N N . CYS A 1 78 ? 14.259 3.978 2.107 1.00 82.19 78 CYS A N 1
ATOM 596 C CA . CYS A 1 78 ? 13.416 3.589 3.224 1.00 82.19 78 CYS A CA 1
ATOM 597 C C . CYS A 1 78 ? 13.903 2.279 3.846 1.00 82.19 78 CYS A C 1
ATOM 599 O O . CYS A 1 78 ? 13.422 1.191 3.522 1.00 82.19 78 CYS A O 1
ATOM 601 N N . MET A 1 79 ? 14.809 2.390 4.816 1.00 83.75 79 MET A N 1
ATOM 602 C CA . MET A 1 79 ? 15.388 1.231 5.504 1.00 83.75 79 MET A CA 1
ATOM 603 C C . MET A 1 79 ? 14.351 0.396 6.261 1.00 83.75 79 MET A C 1
ATOM 605 O O . MET A 1 79 ? 14.469 -0.821 6.309 1.00 83.75 79 MET A O 1
ATOM 609 N N . ASN A 1 80 ? 13.264 1.003 6.751 1.00 79.88 80 ASN A N 1
ATOM 610 C CA . ASN A 1 80 ? 12.175 0.255 7.393 1.00 79.88 80 ASN A CA 1
ATOM 611 C C . ASN A 1 80 ? 11.447 -0.704 6.421 1.00 79.88 80 ASN A C 1
ATOM 613 O O . ASN A 1 80 ? 10.679 -1.570 6.841 1.00 79.88 80 ASN A O 1
ATOM 617 N N . MET A 1 81 ? 11.680 -0.557 5.110 1.00 78.56 81 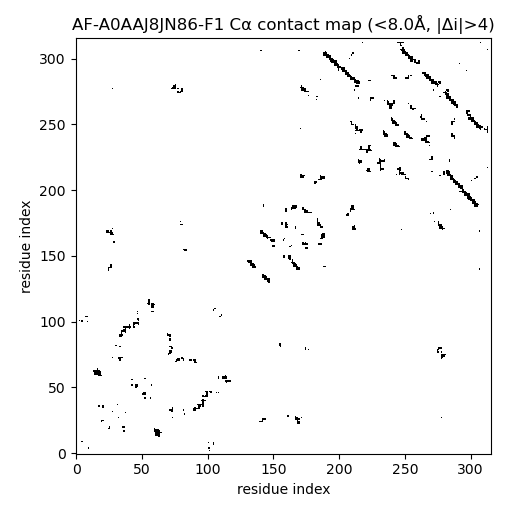MET A N 1
ATOM 618 C CA . MET A 1 81 ? 11.056 -1.328 4.031 1.00 78.56 81 MET A CA 1
ATOM 619 C C . MET A 1 81 ? 11.948 -2.446 3.461 1.00 78.56 81 MET A C 1
ATOM 621 O O . MET A 1 81 ? 11.498 -3.181 2.583 1.00 78.56 81 MET A O 1
ATOM 625 N N . ILE A 1 82 ? 13.169 -2.632 3.973 1.00 83.88 82 ILE A N 1
ATOM 626 C CA . ILE A 1 82 ? 14.057 -3.718 3.530 1.00 83.88 82 ILE A CA 1
ATOM 627 C C . ILE A 1 82 ? 13.722 -5.047 4.226 1.00 83.88 82 ILE A C 1
ATOM 629 O O . ILE A 1 82 ? 13.042 -5.077 5.252 1.00 83.88 82 ILE A O 1
ATOM 633 N N . GLU A 1 83 ? 14.155 -6.157 3.641 1.00 84.00 83 GLU A N 1
ATOM 634 C CA . GLU A 1 83 ? 14.069 -7.516 4.188 1.00 84.00 83 GLU A CA 1
ATOM 635 C C . GLU A 1 83 ? 15.441 -8.056 4.605 1.00 84.00 83 GLU A C 1
ATOM 637 O O . GLU A 1 83 ? 16.475 -7.543 4.183 1.00 84.00 83 GLU A O 1
ATOM 642 N N . ASN A 1 84 ? 15.438 -9.178 5.335 1.00 84.75 84 ASN A N 1
ATOM 643 C CA . ASN A 1 84 ? 16.629 -9.869 5.863 1.00 84.75 84 ASN A CA 1
ATOM 644 C C . ASN A 1 84 ? 17.710 -10.196 4.814 1.00 84.75 84 ASN A C 1
ATOM 646 O O . ASN A 1 84 ? 18.861 -10.429 5.159 1.00 84.75 84 ASN A O 1
ATOM 650 N N . TYR A 1 85 ? 17.338 -10.268 3.536 1.00 85.12 85 TYR A N 1
ATOM 651 C CA . TYR A 1 85 ? 18.240 -10.615 2.435 1.00 85.12 85 TYR A CA 1
ATOM 652 C C . TYR A 1 85 ? 18.663 -9.398 1.602 1.00 85.12 85 TYR A C 1
ATOM 654 O O . TYR A 1 85 ? 19.320 -9.545 0.566 1.00 85.12 85 TYR A O 1
ATOM 662 N N . ASN A 1 86 ? 18.242 -8.195 1.993 1.00 88.81 86 ASN A N 1
ATOM 663 C CA . ASN A 1 86 ? 18.644 -6.969 1.330 1.00 88.81 86 ASN A CA 1
ATOM 664 C C . ASN A 1 86 ? 19.946 -6.428 1.928 1.00 88.81 86 ASN A C 1
ATOM 666 O O . ASN A 1 86 ? 20.180 -6.477 3.127 1.00 88.81 86 ASN A O 1
ATOM 670 N N . GLY A 1 87 ? 20.782 -5.877 1.059 1.00 86.94 87 GLY A N 1
ATOM 671 C CA . GLY A 1 87 ? 22.033 -5.207 1.401 1.00 86.94 87 GLY A CA 1
ATOM 672 C C . GLY A 1 87 ? 22.359 -4.138 0.357 1.00 86.94 87 GLY A C 1
ATOM 673 O O . GLY A 1 87 ? 21.632 -4.037 -0.629 1.00 86.94 87 GLY A O 1
ATOM 674 N N . PRO A 1 88 ? 23.445 -3.365 0.500 1.00 85.00 88 PRO A N 1
ATOM 675 C CA . PRO A 1 88 ? 23.715 -2.188 -0.340 1.00 85.00 88 PRO A CA 1
ATOM 676 C C . PRO A 1 88 ? 23.706 -2.453 -1.856 1.00 85.00 88 PRO A C 1
ATOM 678 O O . PRO A 1 88 ? 23.249 -1.624 -2.633 1.00 85.00 88 PRO A O 1
ATOM 681 N N . GLY A 1 89 ? 24.141 -3.643 -2.287 1.00 83.44 89 GLY A N 1
ATOM 682 C CA . GLY A 1 89 ? 24.111 -4.057 -3.696 1.00 83.44 89 GLY A CA 1
ATOM 683 C C . GLY A 1 89 ? 22.752 -4.573 -4.193 1.00 83.44 89 GLY A C 1
ATOM 684 O O . GLY A 1 89 ? 22.580 -4.833 -5.379 1.00 83.44 89 GLY A O 1
ATOM 685 N N . SER A 1 90 ? 21.771 -4.752 -3.308 1.00 86.69 90 SER A N 1
ATOM 686 C CA . SER A 1 90 ? 20.467 -5.337 -3.636 1.00 86.69 90 SER A CA 1
ATOM 687 C C . SER A 1 90 ? 19.717 -4.583 -4.731 1.00 86.69 90 SER A C 1
ATOM 689 O O . SER A 1 90 ? 19.286 -5.253 -5.671 1.00 86.69 90 SER A O 1
ATOM 691 N N . PRO A 1 91 ? 19.585 -3.244 -4.693 1.00 82.56 91 PRO A N 1
ATOM 692 C CA . PRO A 1 91 ? 18.853 -2.518 -5.728 1.00 82.56 91 PRO A CA 1
ATOM 693 C C . PRO A 1 91 ? 19.349 -2.824 -7.152 1.00 82.56 91 PRO A C 1
ATOM 695 O O . PRO A 1 91 ? 18.537 -2.949 -8.064 1.00 82.56 91 PRO A O 1
ATOM 698 N N . TYR A 1 92 ? 20.647 -3.100 -7.331 1.00 81.69 92 TYR A N 1
ATOM 699 C CA . TYR A 1 92 ? 21.250 -3.462 -8.620 1.00 81.69 92 TYR A CA 1
ATOM 700 C C . TYR A 1 92 ? 20.787 -4.807 -9.192 1.00 81.69 92 TYR A C 1
ATOM 702 O O . TYR A 1 92 ? 21.014 -5.079 -10.367 1.00 81.69 92 TYR A O 1
ATOM 710 N N . ARG A 1 93 ? 20.070 -5.652 -8.440 1.00 81.62 93 ARG A N 1
ATOM 711 C CA . ARG A 1 93 ? 19.414 -6.831 -9.037 1.00 81.62 93 ARG A CA 1
ATOM 712 C C . ARG A 1 93 ? 18.368 -6.448 -10.083 1.00 81.62 93 ARG A C 1
ATOM 714 O O . ARG A 1 93 ? 18.090 -7.258 -10.966 1.00 81.62 93 ARG A O 1
ATOM 721 N N . CYS A 1 94 ? 17.847 -5.218 -10.041 1.00 76.94 94 CYS A N 1
ATOM 722 C CA . CYS A 1 94 ? 16.980 -4.705 -11.095 1.00 76.94 94 CYS A CA 1
ATOM 723 C C . CYS A 1 94 ? 17.698 -4.579 -12.447 1.00 76.94 94 CYS A C 1
ATOM 725 O O . CYS A 1 94 ? 17.022 -4.442 -13.459 1.00 76.94 94 CYS A O 1
ATOM 727 N N . MET A 1 95 ? 19.037 -4.668 -12.496 1.00 79.69 95 MET A N 1
ATOM 728 C CA . MET A 1 95 ? 19.797 -4.611 -13.748 1.00 79.69 95 MET A CA 1
ATOM 729 C C . MET A 1 95 ? 19.446 -5.748 -14.715 1.00 79.69 95 MET A C 1
ATOM 731 O O . MET A 1 95 ? 19.655 -5.616 -15.915 1.00 79.69 95 MET A O 1
ATOM 735 N N . LYS A 1 96 ? 18.820 -6.828 -14.226 1.00 81.31 96 LYS A N 1
ATOM 736 C CA . LYS A 1 96 ? 18.211 -7.866 -15.074 1.00 81.31 96 LYS A CA 1
ATOM 737 C C . LYS A 1 96 ? 17.190 -7.298 -16.067 1.00 81.31 96 LYS A C 1
ATOM 739 O O . LYS A 1 96 ? 16.980 -7.885 -17.118 1.00 81.31 96 LYS A O 1
ATOM 744 N N . ALA A 1 97 ? 16.572 -6.158 -15.759 1.00 76.88 97 ALA A N 1
ATOM 745 C CA . ALA A 1 97 ? 15.660 -5.471 -16.666 1.00 76.88 97 ALA A CA 1
ATOM 746 C C . ALA A 1 97 ? 16.350 -5.003 -17.957 1.00 76.88 97 ALA A C 1
ATOM 748 O O . ALA A 1 97 ? 15.688 -4.838 -18.973 1.00 76.88 97 ALA A O 1
ATOM 749 N N . PHE A 1 98 ? 17.671 -4.821 -17.940 1.00 77.69 98 PHE A N 1
ATOM 750 C CA . PHE A 1 98 ? 18.453 -4.400 -19.101 1.00 77.69 98 PHE A CA 1
ATOM 751 C C . PHE A 1 98 ? 18.975 -5.567 -19.932 1.00 77.69 98 PHE A C 1
ATOM 753 O O . PHE A 1 98 ? 19.778 -5.358 -20.836 1.00 77.69 98 PHE A O 1
ATOM 760 N N . ILE A 1 99 ? 18.537 -6.798 -19.653 1.00 84.06 99 ILE A N 1
ATOM 761 C CA . ILE A 1 99 ? 18.993 -7.958 -20.414 1.00 84.06 99 ILE A CA 1
ATOM 762 C C . ILE A 1 99 ? 18.693 -7.789 -21.913 1.00 84.06 99 ILE A C 1
ATOM 764 O O . ILE A 1 99 ? 19.531 -8.145 -22.736 1.00 84.06 99 ILE A O 1
ATOM 768 N N . CYS A 1 100 ? 17.576 -7.141 -22.271 1.00 77.44 100 CYS A N 1
ATOM 769 C CA . CYS A 1 100 ? 17.199 -6.841 -23.655 1.00 77.44 100 CYS A CA 1
ATOM 770 C C . CYS A 1 100 ? 18.266 -6.069 -24.448 1.00 77.44 100 CYS A C 1
ATOM 772 O O . CYS A 1 100 ? 18.272 -6.157 -25.671 1.00 77.44 100 CYS A O 1
ATOM 774 N N . LEU A 1 101 ? 19.203 -5.369 -23.790 1.00 80.88 101 LEU A N 1
ATOM 775 C CA . LEU A 1 101 ? 20.339 -4.704 -24.446 1.00 80.88 101 LEU A CA 1
ATOM 776 C C . LEU A 1 101 ? 21.280 -5.672 -25.173 1.00 80.88 101 LEU A C 1
ATOM 778 O O . LEU A 1 101 ? 22.068 -5.233 -26.003 1.00 80.88 101 LEU A O 1
ATOM 782 N N . ALA A 1 102 ? 21.213 -6.968 -24.866 1.00 85.44 102 ALA A N 1
ATOM 783 C CA . ALA A 1 102 ? 21.929 -7.994 -25.613 1.00 85.44 102 ALA A CA 1
ATOM 784 C C . ALA A 1 102 ? 21.301 -8.284 -26.992 1.00 85.44 102 ALA A C 1
ATOM 786 O O . ALA A 1 102 ? 21.938 -8.930 -27.819 1.00 85.44 102 ALA A O 1
ATOM 787 N N . SER A 1 103 ? 20.070 -7.825 -27.244 1.00 82.56 103 SER A N 1
ATOM 788 C CA . SER A 1 103 ? 19.383 -7.999 -28.525 1.00 82.56 103 SER A CA 1
ATOM 789 C C . SER A 1 103 ? 19.943 -7.061 -29.603 1.00 82.56 103 SER A C 1
ATOM 791 O O . SER A 1 103 ? 20.395 -5.949 -29.312 1.00 82.56 103 SER A O 1
ATOM 793 N N . LEU A 1 104 ? 19.899 -7.496 -30.866 1.00 83.31 104 LEU A N 1
ATOM 794 C CA . LEU A 1 104 ? 20.418 -6.742 -32.011 1.00 83.31 104 LEU A CA 1
ATOM 795 C C . LEU A 1 104 ? 19.672 -5.413 -32.194 1.00 83.31 104 LEU A C 1
ATOM 797 O O . LEU A 1 104 ? 18.464 -5.340 -32.011 1.00 83.31 104 LEU A O 1
ATOM 801 N N . ALA A 1 105 ? 20.363 -4.363 -32.646 1.00 81.81 105 ALA A N 1
ATOM 802 C CA . ALA A 1 105 ? 19.793 -3.011 -32.768 1.00 81.81 105 ALA A CA 1
ATOM 803 C C . ALA A 1 105 ? 18.572 -2.890 -33.712 1.00 81.81 105 ALA A C 1
ATOM 805 O O . ALA A 1 105 ? 17.836 -1.902 -33.642 1.00 81.81 105 ALA A O 1
ATOM 806 N N . HIS A 1 106 ? 18.383 -3.868 -34.600 1.00 79.75 106 HIS A N 1
ATOM 807 C CA . HIS A 1 106 ? 17.273 -3.967 -35.551 1.00 79.75 106 HIS A CA 1
ATOM 808 C C . HIS A 1 106 ? 16.169 -4.943 -35.107 1.00 79.75 106 HIS A C 1
ATOM 810 O O . HIS A 1 106 ? 15.189 -5.105 -35.828 1.00 79.75 106 HIS A O 1
ATOM 816 N N . HIS A 1 107 ? 16.310 -5.585 -33.942 1.00 80.75 107 HIS A N 1
ATOM 817 C CA . HIS A 1 107 ? 15.304 -6.498 -33.406 1.00 80.75 107 HIS A CA 1
ATOM 818 C C . HIS A 1 107 ? 13.952 -5.776 -33.208 1.00 80.75 107 HIS A C 1
ATOM 820 O O . HIS A 1 107 ? 13.965 -4.627 -32.747 1.00 80.75 107 HIS A O 1
ATOM 826 N N . PRO A 1 108 ? 12.797 -6.425 -33.481 1.00 76.94 108 PRO A N 1
ATOM 827 C CA . PRO A 1 108 ? 11.460 -5.830 -33.349 1.00 76.94 108 PRO A CA 1
ATOM 828 C C . PRO A 1 108 ? 11.196 -5.137 -32.011 1.00 76.94 108 PRO A C 1
ATOM 830 O O . PRO A 1 108 ? 10.556 -4.096 -31.971 1.00 76.94 108 PRO A O 1
ATOM 833 N N . PHE A 1 109 ? 11.773 -5.639 -30.919 1.00 74.81 109 PHE A N 1
ATOM 834 C CA . PHE A 1 109 ? 11.733 -4.982 -29.604 1.00 74.81 109 PHE A CA 1
ATOM 835 C C . PHE A 1 109 ? 12.157 -3.498 -29.630 1.00 74.81 109 PHE A C 1
ATOM 837 O O . PHE A 1 109 ? 11.639 -2.698 -28.855 1.00 74.81 109 PHE A O 1
ATOM 844 N N . TRP A 1 110 ? 13.102 -3.128 -30.503 1.00 76.25 110 TRP A N 1
ATOM 845 C CA . TRP A 1 110 ? 13.604 -1.758 -30.650 1.00 76.25 110 TRP A CA 1
ATOM 846 C C . TRP A 1 110 ? 12.950 -0.970 -31.782 1.00 76.25 110 TRP A C 1
ATOM 848 O O . TRP A 1 110 ? 13.059 0.256 -31.792 1.00 76.25 110 TRP A O 1
ATOM 858 N N . THR A 1 111 ? 12.378 -1.656 -32.771 1.00 77.06 111 THR A N 1
ATOM 859 C CA . THR A 1 111 ? 11.925 -1.056 -34.035 1.00 77.06 111 THR A CA 1
ATOM 860 C C . THR A 1 111 ? 10.409 -1.042 -34.192 1.00 77.06 111 THR A C 1
ATOM 862 O O . THR A 1 111 ? 9.911 -0.281 -35.019 1.00 77.06 111 THR A O 1
ATOM 865 N N . ALA A 1 112 ? 9.679 -1.835 -33.406 1.00 74.44 112 ALA A N 1
ATOM 866 C CA . ALA A 1 112 ? 8.226 -1.826 -33.390 1.00 74.44 112 ALA A CA 1
ATOM 867 C C . ALA A 1 112 ? 7.684 -0.465 -32.935 1.00 74.44 112 ALA A C 1
ATOM 869 O O . ALA A 1 112 ? 8.255 0.207 -32.072 1.00 74.44 112 ALA A O 1
ATOM 870 N N . GLU A 1 113 ? 6.552 -0.078 -33.511 1.00 73.75 113 GLU A N 1
ATOM 871 C CA . GLU A 1 113 ? 5.816 1.115 -33.109 1.00 73.75 113 GLU A CA 1
ATOM 872 C C . GLU A 1 113 ? 5.275 0.953 -31.675 1.00 73.75 113 GLU A C 1
ATOM 874 O O . GLU A 1 113 ? 4.679 -0.073 -31.337 1.00 73.75 113 GLU A O 1
ATOM 879 N N . GLU A 1 114 ? 5.491 1.958 -30.813 1.00 69.69 114 GLU A N 1
ATOM 880 C CA . GLU A 1 114 ? 4.878 1.995 -29.477 1.00 69.69 114 GLU A CA 1
ATOM 881 C C . GLU A 1 114 ? 3.376 2.236 -29.637 1.00 69.69 114 GLU A C 1
ATOM 883 O O . GLU A 1 114 ? 2.939 3.333 -29.993 1.00 69.69 114 GLU A O 1
ATOM 888 N N . LEU A 1 115 ? 2.580 1.213 -29.335 1.00 68.25 115 LEU A N 1
ATOM 889 C CA . LEU A 1 115 ? 1.130 1.337 -29.331 1.00 68.25 115 LEU A CA 1
ATOM 890 C C . LEU A 1 115 ? 0.641 1.984 -28.024 1.00 68.25 115 LEU A C 1
ATOM 892 O O . LEU A 1 115 ? 1.264 1.829 -26.967 1.00 68.25 115 LEU A O 1
ATOM 896 N N . PRO A 1 116 ? -0.500 2.697 -28.046 1.00 65.62 116 PRO A N 1
ATOM 897 C CA . PRO A 1 116 ? -1.122 3.201 -26.830 1.00 65.62 116 PRO A CA 1
ATOM 898 C C . PRO A 1 116 ? -1.382 2.087 -25.812 1.00 65.62 116 PRO A C 1
ATOM 900 O O . PRO A 1 116 ? -1.707 0.953 -26.170 1.00 65.62 116 PRO A O 1
ATOM 903 N N . TRP A 1 117 ? -1.303 2.438 -24.523 1.00 63.56 117 TRP A N 1
ATOM 904 C CA . TRP A 1 117 ? -1.684 1.505 -23.467 1.00 63.56 117 TRP A CA 1
ATOM 905 C C . TRP A 1 117 ? -3.153 1.091 -23.654 1.00 63.56 117 TRP A C 1
ATOM 907 O O . TRP A 1 117 ? -4.020 1.968 -23.726 1.00 63.56 117 TRP A O 1
ATOM 917 N N . PRO A 1 118 ? -3.453 -0.212 -23.702 1.00 58.59 118 PRO A N 1
ATOM 918 C CA . PRO A 1 118 ? -4.789 -0.709 -23.980 1.00 58.59 118 PRO A CA 1
ATOM 919 C C . PRO A 1 118 ? -5.734 -0.402 -22.823 1.00 58.59 118 PRO A C 1
ATOM 921 O O . PRO A 1 118 ? -5.416 -0.555 -21.633 1.00 58.59 118 PRO A O 1
ATOM 924 N N . ASN A 1 119 ? -6.933 0.036 -23.181 1.00 59.66 119 ASN A N 1
ATOM 925 C CA . ASN A 1 119 ? -7.992 0.325 -22.219 1.00 59.66 119 ASN A CA 1
ATOM 926 C C . ASN A 1 119 ? -8.963 -0.855 -22.054 1.00 59.66 119 ASN A C 1
ATOM 928 O O . ASN A 1 119 ? -9.775 -0.836 -21.137 1.00 59.66 119 ASN A O 1
ATOM 932 N N . ASP A 1 120 ? -8.808 -1.886 -22.881 1.00 57.34 120 ASP A N 1
ATOM 933 C CA . ASP A 1 120 ? -9.736 -2.989 -23.140 1.00 57.34 120 ASP A CA 1
ATOM 934 C C . ASP A 1 120 ? -9.102 -4.389 -23.000 1.00 57.34 120 ASP A C 1
ATOM 936 O O . ASP A 1 120 ? -9.798 -5.389 -23.137 1.00 57.34 120 ASP A O 1
ATOM 940 N N . LEU A 1 121 ? -7.809 -4.487 -22.655 1.00 56.81 121 LEU A N 1
ATOM 941 C CA . LEU A 1 121 ? -7.083 -5.765 -22.501 1.00 56.81 121 LEU A CA 1
ATOM 942 C C . LEU A 1 121 ? -7.670 -6.722 -21.446 1.00 56.81 121 LEU A C 1
ATOM 944 O O . LEU A 1 121 ? -7.330 -7.903 -21.430 1.00 56.81 121 LEU A O 1
ATOM 948 N N . PHE A 1 122 ? -8.493 -6.217 -20.528 1.00 56.75 122 PHE A N 1
ATOM 949 C CA . PHE A 1 122 ? -9.065 -7.006 -19.443 1.00 56.75 122 PHE A CA 1
ATOM 950 C C . PHE A 1 122 ? -10.567 -7.149 -19.678 1.00 56.75 122 PHE A C 1
ATOM 952 O O . PHE A 1 122 ? -11.341 -6.247 -19.357 1.00 56.75 122 PHE A O 1
ATOM 959 N N . LEU A 1 123 ? -10.960 -8.283 -20.263 1.00 50.53 123 LEU A N 1
ATOM 960 C CA . LEU A 1 123 ? -12.358 -8.685 -20.396 1.00 50.53 123 LEU A CA 1
ATOM 961 C C . LEU A 1 123 ? -13.026 -8.769 -19.012 1.00 50.53 123 LEU A C 1
ATOM 963 O O . LEU A 1 123 ? -12.397 -9.121 -18.011 1.00 50.53 123 LEU A O 1
ATOM 967 N N . SER A 1 124 ? -14.320 -8.460 -18.962 1.00 53.19 124 SER A N 1
ATOM 968 C CA . SER A 1 124 ? -15.171 -8.658 -17.789 1.00 53.19 124 SER A CA 1
ATOM 969 C C . SER A 1 124 ? -15.274 -10.149 -17.438 1.00 53.19 124 SER A C 1
ATOM 971 O O . SER A 1 124 ? -15.910 -10.899 -18.168 1.00 53.19 124 SER A O 1
ATOM 973 N N . HIS A 1 125 ? -14.639 -10.526 -16.324 1.00 52.44 125 HIS A N 1
ATOM 974 C CA . HIS A 1 125 ? -14.816 -11.726 -15.491 1.00 52.44 125 HIS A CA 1
ATOM 975 C C . HIS A 1 125 ? -15.233 -13.052 -16.162 1.00 52.44 125 HIS A C 1
ATOM 977 O O . HIS A 1 125 ? -16.409 -13.290 -16.415 1.00 52.44 125 HIS A O 1
ATOM 983 N N . GLU A 1 126 ? -14.303 -14.010 -16.180 1.00 49.72 126 GLU A N 1
ATOM 984 C CA . GLU A 1 126 ? -14.614 -15.352 -15.674 1.00 49.72 126 GLU A CA 1
ATOM 985 C C . GLU A 1 126 ? -14.183 -15.403 -14.199 1.00 49.72 126 GLU A C 1
ATOM 987 O O . GLU A 1 126 ? -13.210 -14.751 -13.811 1.00 49.72 126 GLU A O 1
ATOM 992 N N . SER A 1 127 ? -14.930 -16.109 -13.350 1.00 54.03 127 SER A N 1
ATOM 993 C CA . SER A 1 127 ? -14.554 -16.363 -11.955 1.00 54.03 127 SER A CA 1
ATOM 994 C C . SER A 1 127 ? -14.046 -17.800 -11.854 1.00 54.03 127 SER A C 1
ATOM 996 O O . SER A 1 127 ? -14.871 -18.707 -11.735 1.00 54.03 127 SER A O 1
ATOM 998 N N . PRO A 1 128 ? -12.725 -18.047 -11.900 1.00 57.59 128 PRO A N 1
ATOM 999 C CA . PRO A 1 128 ? -12.185 -19.365 -11.599 1.00 57.59 128 PRO A CA 1
ATOM 1000 C C . PRO A 1 128 ? -12.563 -19.774 -10.170 1.00 57.59 128 PRO A C 1
ATOM 1002 O O . PRO A 1 128 ? -12.638 -18.927 -9.278 1.00 57.59 128 PRO A O 1
ATOM 1005 N N . SER A 1 129 ? -12.763 -21.070 -9.937 1.00 61.22 129 SER A N 1
ATOM 1006 C CA . SER A 1 129 ? -13.099 -21.634 -8.620 1.00 61.22 129 SER A CA 1
ATOM 1007 C C . SER A 1 129 ? -12.010 -21.433 -7.557 1.00 61.22 129 SER A C 1
ATOM 1009 O O . SER A 1 129 ? -12.317 -21.470 -6.370 1.00 61.22 129 SER A O 1
ATOM 1011 N N . ASP A 1 130 ? -10.764 -21.159 -7.967 1.00 60.81 130 ASP A N 1
ATOM 1012 C CA . ASP A 1 130 ? -9.573 -21.175 -7.104 1.00 60.81 130 ASP A CA 1
ATOM 1013 C C . ASP A 1 130 ? -8.783 -19.853 -7.148 1.00 60.81 130 ASP A C 1
ATOM 1015 O O . ASP A 1 130 ? -7.576 -19.810 -7.404 1.00 60.81 130 ASP A O 1
ATOM 1019 N N . LEU A 1 131 ? -9.466 -18.728 -6.922 1.00 63.19 131 LEU A N 1
ATOM 1020 C CA . LEU A 1 131 ? -8.828 -17.409 -6.901 1.00 63.19 131 LEU A CA 1
ATOM 1021 C C . LEU A 1 131 ? -7.954 -17.220 -5.650 1.00 63.19 131 LEU A C 1
ATOM 1023 O O . LEU A 1 131 ? -8.437 -16.919 -4.559 1.00 63.19 131 LEU A O 1
ATOM 1027 N N . LEU A 1 132 ? -6.633 -17.322 -5.828 1.00 68.56 132 LEU A N 1
ATOM 1028 C CA . LEU A 1 132 ? -5.662 -16.943 -4.795 1.00 68.56 132 LEU A CA 1
ATOM 1029 C C . LEU A 1 132 ? -5.561 -15.426 -4.631 1.00 68.56 132 LEU A C 1
ATOM 1031 O O . LEU A 1 132 ? -5.379 -14.949 -3.519 1.00 68.56 132 LEU A O 1
ATOM 1035 N N . HIS A 1 133 ? -5.668 -14.665 -5.718 1.00 75.31 133 HIS A N 1
ATOM 1036 C CA . HIS A 1 133 ? -5.552 -13.207 -5.751 1.00 75.31 133 HIS A CA 1
ATOM 1037 C C . HIS A 1 133 ? -6.553 -12.644 -6.761 1.00 75.31 133 HIS A C 1
ATOM 1039 O O . HIS A 1 133 ? -6.705 -13.204 -7.844 1.00 75.31 133 HIS A O 1
ATOM 1045 N N . LEU A 1 134 ? -7.171 -11.506 -6.452 1.00 75.31 134 LEU A N 1
ATOM 1046 C CA . LEU A 1 134 ? -8.020 -10.770 -7.387 1.00 75.31 134 LEU A CA 1
ATOM 1047 C C . LEU A 1 134 ? -7.424 -9.382 -7.653 1.00 75.31 134 LEU A C 1
ATOM 1049 O O . LEU A 1 134 ? -7.072 -8.661 -6.721 1.00 75.31 134 LEU A O 1
ATOM 1053 N N . MET A 1 135 ? -7.269 -9.010 -8.925 1.00 75.38 135 MET A N 1
ATOM 1054 C CA . MET A 1 135 ? -6.792 -7.680 -9.314 1.00 75.38 135 MET A CA 1
ATOM 1055 C C . MET A 1 135 ? -7.932 -6.858 -9.911 1.00 75.38 135 MET A C 1
ATOM 1057 O O . MET A 1 135 ? -8.545 -7.278 -10.886 1.00 75.38 135 MET A O 1
ATOM 1061 N N . CYS A 1 136 ? -8.182 -5.669 -9.360 1.00 72.81 136 CYS A N 1
ATOM 1062 C CA . CYS A 1 136 ? -9.177 -4.732 -9.893 1.00 72.81 136 CYS A CA 1
ATOM 1063 C C . CYS A 1 136 ? -8.482 -3.520 -10.505 1.00 72.81 136 CYS A C 1
ATOM 1065 O O . CYS A 1 136 ? -7.548 -2.992 -9.905 1.00 72.81 136 CYS A O 1
ATOM 1067 N N . ARG A 1 137 ? -8.981 -3.007 -11.632 1.00 69.81 137 ARG A N 1
ATOM 1068 C CA . ARG A 1 137 ? -8.558 -1.716 -12.193 1.00 69.81 137 ARG A CA 1
ATOM 1069 C C . ARG A 1 137 ? -9.764 -0.793 -12.327 1.00 69.81 137 ARG A C 1
ATOM 1071 O O . ARG A 1 137 ? -10.709 -1.124 -13.030 1.00 69.81 137 ARG A O 1
ATOM 1078 N N . GLN A 1 138 ? -9.708 0.383 -11.711 1.00 66.81 138 GLN A N 1
ATOM 1079 C CA . GLN A 1 138 ? -10.762 1.394 -11.812 1.00 66.81 138 GLN A CA 1
ATOM 1080 C C . GLN A 1 138 ? -10.154 2.799 -11.761 1.00 66.81 138 GLN A C 1
ATOM 1082 O O . GLN A 1 138 ? -9.284 3.066 -10.940 1.00 66.81 138 GLN A O 1
ATOM 1087 N N . GLY A 1 139 ? -10.571 3.704 -12.655 1.00 63.12 139 GLY A N 1
ATOM 1088 C CA . GLY A 1 139 ? -10.177 5.122 -12.598 1.00 63.12 139 GLY A CA 1
ATOM 1089 C C . GLY A 1 139 ? -8.664 5.398 -12.653 1.00 63.12 139 GLY A C 1
ATOM 1090 O O . GLY A 1 139 ? -8.202 6.362 -12.055 1.00 63.12 139 GLY A O 1
ATOM 1091 N N . GLY A 1 140 ? -7.876 4.545 -13.322 1.00 64.69 140 GLY A N 1
ATOM 1092 C CA . GLY A 1 140 ? -6.408 4.670 -13.371 1.00 64.69 140 GLY A CA 1
ATOM 1093 C C . GLY A 1 140 ? -5.670 4.074 -12.165 1.00 64.69 140 GLY A C 1
ATOM 1094 O O . GLY A 1 140 ? -4.456 4.221 -12.054 1.00 64.69 140 GLY A O 1
ATOM 1095 N N . HIS A 1 141 ? -6.385 3.367 -11.292 1.00 69.62 141 HIS A N 1
ATOM 1096 C CA . HIS A 1 141 ? -5.882 2.767 -10.062 1.00 69.62 141 HIS A CA 1
ATOM 1097 C C . HIS A 1 141 ? -6.024 1.245 -10.114 1.00 69.62 141 HIS A C 1
ATOM 1099 O O . HIS A 1 141 ? -7.058 0.743 -10.551 1.00 69.62 141 HIS A O 1
ATOM 1105 N N . ILE A 1 142 ? -4.990 0.515 -9.687 1.00 74.75 142 ILE A N 1
ATOM 1106 C CA . ILE A 1 142 ? -4.994 -0.946 -9.575 1.00 74.75 142 ILE A CA 1
ATOM 1107 C C . ILE A 1 142 ? -4.996 -1.389 -8.100 1.00 74.75 142 ILE A C 1
ATOM 1109 O O . ILE A 1 142 ? -4.239 -0.856 -7.279 1.00 74.75 142 ILE A O 1
ATOM 1113 N N . PHE A 1 143 ? -5.819 -2.395 -7.797 1.00 76.31 143 PHE A N 1
ATOM 1114 C CA . PHE A 1 143 ? -5.914 -3.093 -6.513 1.00 76.31 143 PHE A CA 1
ATOM 1115 C C . PHE A 1 143 ? -5.472 -4.522 -6.639 1.00 76.31 143 PHE A C 1
ATOM 1117 O O . PHE A 1 143 ? -5.729 -5.161 -7.653 1.00 76.31 143 PHE A O 1
ATOM 1124 N N . LEU A 1 144 ? -4.919 -5.030 -5.549 1.00 78.38 144 LEU A N 1
ATOM 1125 C CA . LEU A 1 144 ? -4.739 -6.451 -5.325 1.00 78.38 144 LEU A CA 1
ATOM 1126 C C . LEU A 1 144 ? -5.494 -6.838 -4.059 1.00 78.38 144 LEU A C 1
ATOM 1128 O O . LEU A 1 144 ? -5.269 -6.236 -3.012 1.00 78.38 144 LEU A O 1
ATOM 1132 N N . LEU A 1 145 ? -6.350 -7.843 -4.184 1.00 78.69 145 LEU A N 1
ATOM 1133 C CA . LEU A 1 145 ? -7.084 -8.540 -3.136 1.00 78.69 145 LEU A CA 1
ATOM 1134 C C . LEU A 1 145 ? -6.467 -9.913 -2.940 1.00 78.69 145 LEU A C 1
ATOM 1136 O O . LEU A 1 145 ? -6.780 -10.829 -3.707 1.00 78.69 145 LEU A O 1
ATOM 1140 N N . PRO A 1 146 ? -5.563 -10.089 -1.973 1.00 76.12 146 PRO A N 1
ATOM 1141 C CA . PRO A 1 146 ? -5.071 -11.412 -1.683 1.00 76.12 146 PRO A CA 1
ATOM 1142 C C . PRO A 1 146 ? -6.090 -12.253 -0.909 1.00 76.12 146 PRO A C 1
ATOM 1144 O O . PRO A 1 146 ? -6.719 -11.782 0.035 1.00 76.12 146 PRO A O 1
ATOM 1147 N N . SER A 1 147 ? -6.194 -13.531 -1.264 1.00 72.88 147 SER A N 1
ATOM 1148 C CA . SER A 1 147 ? -6.868 -14.542 -0.455 1.00 72.88 147 SER A CA 1
ATOM 1149 C C . SER A 1 147 ? -5.898 -15.043 0.611 1.00 72.88 147 SER A C 1
ATOM 1151 O O . SER A 1 147 ? -4.859 -15.605 0.271 1.00 72.88 147 SER A O 1
ATOM 1153 N N . SER A 1 148 ? -6.223 -14.759 1.878 1.00 67.06 148 SER A N 1
ATOM 1154 C CA . SER A 1 148 ? -5.589 -15.247 3.116 1.00 67.06 148 SER A CA 1
ATOM 1155 C C . SER A 1 148 ? -4.123 -15.683 2.981 1.00 67.06 148 SER A C 1
ATOM 1157 O O . SER A 1 148 ? -3.820 -16.831 2.656 1.00 67.06 148 SER A O 1
ATOM 1159 N N . GLN A 1 149 ? -3.189 -14.767 3.249 1.00 71.69 149 GLN A N 1
ATOM 1160 C CA . GLN A 1 149 ? -1.755 -15.048 3.140 1.00 71.69 149 GLN A CA 1
ATOM 1161 C C . GLN A 1 149 ? -1.047 -14.783 4.453 1.00 71.69 149 GLN A C 1
ATOM 1163 O O . GLN A 1 149 ? -1.280 -13.765 5.099 1.00 71.69 149 GLN A O 1
ATOM 1168 N N . SER A 1 150 ? -0.141 -15.685 4.820 1.00 77.56 150 SER A N 1
ATOM 1169 C CA . SER A 1 150 ? 0.765 -15.527 5.952 1.00 77.56 150 SER A CA 1
ATOM 1170 C C . SER A 1 150 ? 2.202 -15.824 5.523 1.00 77.56 150 SER A C 1
ATOM 1172 O O . SER A 1 150 ? 2.430 -16.785 4.782 1.00 77.56 150 SER A O 1
ATOM 1174 N N . PRO A 1 151 ? 3.195 -15.051 5.992 1.00 78.38 151 PRO A N 1
ATOM 1175 C CA . PRO A 1 151 ? 4.597 -15.404 5.825 1.00 78.38 151 PRO A CA 1
ATOM 1176 C C . PRO A 1 151 ? 4.874 -16.816 6.356 1.00 78.38 151 PRO A C 1
ATOM 1178 O O . PRO A 1 151 ? 4.476 -17.151 7.466 1.00 78.38 151 PRO A O 1
ATOM 1181 N N . HIS A 1 152 ? 5.587 -17.632 5.578 1.00 80.31 152 HIS A N 1
ATOM 1182 C CA . HIS A 1 152 ? 5.984 -18.994 5.967 1.00 80.31 152 HIS A CA 1
ATOM 1183 C C . HIS A 1 152 ? 7.313 -19.037 6.746 1.00 80.31 152 HIS A C 1
ATOM 1185 O O . HIS A 1 152 ? 7.811 -20.110 7.066 1.00 80.31 152 HIS A O 1
ATOM 1191 N N . TYR A 1 153 ? 7.920 -17.879 7.018 1.00 81.25 153 TYR A N 1
ATOM 1192 C CA . TYR A 1 153 ? 9.148 -17.729 7.801 1.00 81.25 153 TYR A CA 1
ATOM 1193 C C . TYR A 1 153 ? 9.236 -16.315 8.391 1.00 81.25 153 TYR A C 1
ATOM 1195 O O . TYR A 1 153 ? 8.434 -15.440 8.056 1.00 81.25 153 TYR A O 1
ATOM 1203 N N . ALA A 1 154 ? 10.219 -16.082 9.265 1.00 82.31 154 ALA A N 1
ATOM 1204 C CA . ALA A 1 154 ? 10.437 -14.784 9.894 1.00 82.31 154 ALA A CA 1
ATOM 1205 C C . ALA A 1 154 ? 10.847 -13.722 8.858 1.00 82.31 154 ALA A C 1
ATOM 1207 O O . ALA A 1 154 ? 11.919 -13.792 8.252 1.00 82.31 154 ALA A O 1
ATOM 1208 N N . MET A 1 155 ? 9.985 -12.724 8.678 1.00 80.50 155 MET A N 1
ATOM 1209 C CA . MET A 1 155 ? 10.169 -11.612 7.748 1.00 80.50 155 MET A CA 1
ATOM 1210 C C . MET A 1 155 ? 10.029 -10.287 8.484 1.00 80.50 155 MET A C 1
ATOM 1212 O O . MET A 1 155 ? 9.202 -10.165 9.393 1.00 80.50 155 MET A O 1
ATOM 1216 N N . HIS A 1 156 ? 10.804 -9.286 8.073 1.00 79.81 156 HIS A N 1
ATOM 1217 C CA . HIS A 1 156 ? 10.744 -7.974 8.700 1.00 79.81 156 HIS A CA 1
ATOM 1218 C C . HIS A 1 156 ? 9.395 -7.326 8.369 1.00 79.81 156 HIS A C 1
ATOM 1220 O O . HIS A 1 156 ? 9.048 -7.158 7.199 1.00 79.81 156 HIS A O 1
ATOM 1226 N N . HIS A 1 157 ? 8.606 -6.994 9.395 1.00 79.38 157 HIS A N 1
ATOM 1227 C CA . HIS A 1 157 ? 7.234 -6.485 9.245 1.00 79.38 157 HIS A CA 1
ATOM 1228 C C . HIS A 1 157 ? 6.307 -7.396 8.427 1.00 79.38 157 HIS A C 1
ATOM 1230 O O . HIS A 1 157 ? 5.419 -6.910 7.729 1.00 79.38 157 HIS A O 1
ATOM 1236 N N . GLY A 1 158 ? 6.496 -8.718 8.516 1.00 81.00 158 GLY A N 1
ATOM 1237 C CA . GLY A 1 158 ? 5.784 -9.716 7.710 1.00 81.00 158 GLY A CA 1
ATOM 1238 C C . GLY A 1 158 ? 4.266 -9.492 7.603 1.00 81.00 158 GLY A C 1
ATOM 1239 O O . GLY A 1 158 ? 3.777 -9.304 6.487 1.00 81.00 158 G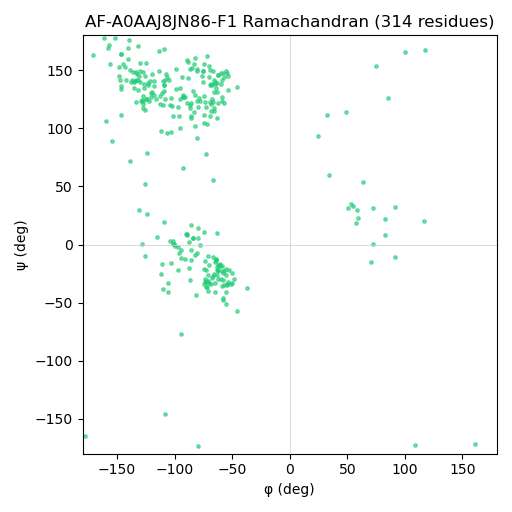LY A O 1
ATOM 1240 N N . PRO A 1 159 ? 3.516 -9.424 8.721 1.00 78.62 159 PRO A N 1
ATOM 1241 C CA . PRO A 1 159 ? 2.076 -9.169 8.681 1.00 78.62 159 PRO A CA 1
ATOM 1242 C C . PRO A 1 159 ? 1.713 -7.853 7.983 1.00 78.62 159 PRO A C 1
ATOM 1244 O O . PRO A 1 159 ? 0.872 -7.820 7.086 1.00 78.62 159 PRO A O 1
ATOM 1247 N N . ALA A 1 160 ? 2.425 -6.773 8.311 1.00 77.62 160 ALA A N 1
ATOM 1248 C CA . ALA A 1 160 ? 2.205 -5.459 7.720 1.00 77.62 160 ALA A CA 1
ATOM 1249 C C . ALA A 1 160 ? 2.641 -5.359 6.250 1.00 77.62 160 ALA A C 1
ATOM 1251 O O . ALA A 1 160 ? 2.327 -4.357 5.616 1.00 77.62 160 ALA A O 1
ATOM 1252 N N . ARG A 1 161 ? 3.347 -6.348 5.693 1.00 81.06 161 ARG A N 1
ATOM 1253 C CA . ARG A 1 161 ? 3.758 -6.389 4.281 1.00 81.06 161 ARG A CA 1
ATOM 1254 C C . ARG A 1 161 ? 2.969 -7.376 3.446 1.00 81.06 161 ARG A C 1
ATOM 1256 O O . ARG A 1 161 ? 2.742 -7.087 2.275 1.00 81.06 161 ARG A O 1
ATOM 1263 N N . TYR A 1 162 ? 2.543 -8.501 4.017 1.00 81.94 162 TYR A N 1
ATOM 1264 C CA . TYR A 1 162 ? 2.023 -9.646 3.257 1.00 81.94 162 TYR A CA 1
ATOM 1265 C C . TYR A 1 162 ? 0.635 -10.126 3.695 1.00 81.94 162 TYR A C 1
ATOM 1267 O O . TYR A 1 162 ? 0.045 -10.930 2.985 1.00 81.94 162 TYR A O 1
ATOM 1275 N N . CYS A 1 163 ? 0.102 -9.637 4.818 1.00 79.75 163 CYS A N 1
ATOM 1276 C CA . CYS A 1 163 ? -1.187 -10.084 5.359 1.00 79.75 163 CYS A CA 1
ATOM 1277 C C . CYS A 1 163 ? -2.290 -9.028 5.239 1.00 79.75 163 CYS A C 1
ATOM 1279 O O . CYS A 1 163 ? -3.267 -9.084 5.980 1.00 79.75 163 CYS A O 1
ATOM 1281 N N . LYS A 1 164 ? -2.148 -8.031 4.357 1.00 76.19 164 LYS A N 1
ATOM 1282 C CA . LYS A 1 164 ? -3.222 -7.044 4.186 1.00 76.19 164 LYS A CA 1
ATOM 1283 C C . LYS A 1 164 ? -4.346 -7.655 3.384 1.00 76.19 164 LYS A C 1
ATOM 1285 O O . LYS A 1 164 ? -4.093 -8.330 2.395 1.00 76.19 164 LYS A O 1
ATOM 1290 N N . PHE A 1 165 ? -5.568 -7.269 3.728 1.00 74.81 165 PHE A N 1
ATOM 1291 C CA . PHE A 1 165 ? -6.744 -7.551 2.909 1.00 74.81 165 PHE A CA 1
ATOM 1292 C C . PHE A 1 165 ? -6.626 -7.014 1.489 1.00 74.81 165 PHE A C 1
ATOM 1294 O O . PHE A 1 165 ? -7.292 -7.527 0.598 1.00 74.81 165 PHE A O 1
ATOM 1301 N N . SER A 1 166 ? -5.778 -6.002 1.274 1.00 77.56 166 SER A N 1
ATOM 1302 C CA . SER A 1 166 ? -5.557 -5.452 -0.053 1.00 77.56 166 SER A CA 1
ATOM 1303 C C . SER A 1 166 ? -4.410 -4.451 -0.151 1.00 77.56 166 SER A C 1
ATOM 1305 O O . SER A 1 166 ? -3.950 -3.885 0.847 1.00 77.56 166 SER A O 1
ATOM 1307 N N . TYR A 1 167 ? -3.982 -4.221 -1.393 1.00 80.19 167 TYR A N 1
ATOM 1308 C CA . TYR A 1 167 ? -2.907 -3.315 -1.786 1.00 80.19 167 TYR A CA 1
ATOM 1309 C C . TYR A 1 167 ? -3.354 -2.395 -2.915 1.00 80.19 167 TYR A C 1
ATOM 1311 O O . TYR A 1 167 ? -4.246 -2.727 -3.694 1.00 80.19 167 TYR A O 1
ATOM 1319 N N . SER A 1 168 ? -2.689 -1.250 -3.024 1.00 80.25 168 SER A N 1
ATOM 1320 C CA . SER A 1 168 ? -2.975 -0.206 -4.002 1.00 80.25 168 SER A CA 1
ATOM 1321 C C . SER A 1 168 ? -1.713 0.234 -4.707 1.00 80.25 168 SER A C 1
ATOM 1323 O O . SER A 1 168 ? -0.642 0.311 -4.107 1.00 80.25 168 SER A O 1
ATOM 1325 N N . SER A 1 169 ? -1.857 0.557 -5.988 1.00 76.69 169 SER A N 1
ATOM 1326 C CA . SER A 1 169 ? -0.775 1.156 -6.762 1.00 76.69 169 SER A CA 1
ATOM 1327 C C . SER A 1 169 ? -0.497 2.623 -6.384 1.00 76.69 169 SER A C 1
ATOM 1329 O O . SER A 1 169 ? 0.610 3.108 -6.597 1.00 76.69 169 SER A O 1
ATOM 1331 N N . ILE A 1 170 ? -1.469 3.328 -5.788 1.00 76.00 170 ILE A N 1
ATOM 1332 C CA . ILE A 1 170 ? -1.426 4.787 -5.549 1.00 76.00 170 ILE A CA 1
ATOM 1333 C C . ILE A 1 170 ? -1.174 5.140 -4.078 1.00 76.00 170 ILE A C 1
ATOM 1335 O O . ILE A 1 170 ? -0.406 6.046 -3.755 1.00 76.00 170 ILE A O 1
ATOM 1339 N N . PHE A 1 171 ? -1.812 4.400 -3.185 1.00 77.06 171 PHE A N 1
ATOM 1340 C CA . PHE A 1 171 ? -1.733 4.545 -1.740 1.00 77.06 171 PHE A CA 1
ATOM 1341 C C . PHE A 1 171 ? -0.796 3.465 -1.216 1.00 77.06 171 PHE A C 1
ATOM 1343 O O . PHE A 1 171 ? -1.099 2.272 -1.277 1.00 77.06 171 PHE A O 1
ATOM 1350 N N . GLY A 1 172 ? 0.370 3.890 -0.740 1.00 74.94 172 GLY A N 1
ATOM 1351 C CA . GLY A 1 172 ? 1.363 2.980 -0.195 1.00 74.94 172 GLY A CA 1
ATOM 1352 C C . GLY A 1 172 ? 0.890 2.399 1.121 1.00 74.94 172 GLY A C 1
ATOM 1353 O O . GLY A 1 172 ? 0.152 3.042 1.865 1.00 74.94 172 GLY A O 1
ATOM 1354 N N . PHE A 1 173 ? 1.376 1.216 1.459 1.00 78.25 173 PHE A N 1
ATOM 1355 C CA . PHE A 1 173 ? 1.193 0.702 2.801 1.00 78.25 173 PHE A CA 1
ATOM 1356 C C . PHE A 1 173 ? 2.308 1.148 3.749 1.00 78.25 173 PHE A C 1
ATOM 1358 O O . PHE A 1 173 ? 3.423 1.451 3.316 1.00 78.25 173 PHE A O 1
ATOM 1365 N N . SER A 1 174 ? 2.009 1.138 5.049 1.00 77.06 174 SER A N 1
ATOM 1366 C CA . SER A 1 174 ? 2.992 1.408 6.098 1.00 77.06 174 SER A CA 1
ATOM 1367 C C . SER A 1 174 ? 3.424 0.137 6.822 1.00 77.06 174 SER A C 1
ATOM 1369 O O . SER A 1 174 ? 2.613 -0.763 7.057 1.00 77.06 174 SER A O 1
ATOM 1371 N N . CYS A 1 175 ? 4.711 0.083 7.150 1.00 78.38 175 CYS A N 1
ATOM 1372 C CA . CYS A 1 175 ? 5.292 -0.836 8.110 1.00 78.38 175 CYS A CA 1
ATOM 1373 C C . CYS A 1 175 ? 5.389 -0.144 9.478 1.00 78.38 175 CYS A C 1
ATOM 1375 O O . CYS A 1 175 ? 5.861 0.998 9.535 1.00 78.38 175 CYS A O 1
ATOM 1377 N N . PRO A 1 176 ? 4.992 -0.820 10.568 1.00 72.44 176 PRO A N 1
ATOM 1378 C CA . PRO A 1 176 ? 5.151 -0.296 11.917 1.00 72.44 176 PRO A CA 1
ATOM 1379 C C . PRO A 1 176 ? 6.614 0.064 12.205 1.00 72.44 176 PRO A C 1
ATOM 1381 O O . PRO A 1 176 ? 7.539 -0.558 11.691 1.00 72.44 176 PRO A O 1
ATOM 1384 N N . THR A 1 177 ? 6.846 1.066 13.049 1.00 68.81 177 THR A N 1
ATOM 1385 C CA . THR A 1 177 ? 8.171 1.310 13.652 1.00 68.81 177 THR A CA 1
ATOM 1386 C C . THR A 1 177 ? 8.382 0.482 14.923 1.00 68.81 177 THR A C 1
ATOM 1388 O O . THR A 1 177 ? 9.503 0.366 15.403 1.00 68.81 177 THR A O 1
ATOM 1391 N N . GLY A 1 178 ? 7.309 -0.098 15.463 1.00 67.69 178 GLY A N 1
ATOM 1392 C CA . GLY A 1 178 ? 7.277 -0.932 16.658 1.00 67.69 178 GLY A CA 1
ATOM 1393 C C . GLY A 1 178 ? 5.854 -1.437 16.908 1.00 67.69 178 GLY A C 1
ATOM 1394 O O . GLY A 1 178 ? 5.009 -1.346 16.021 1.00 67.69 178 GLY A O 1
ATOM 1395 N N . ASN A 1 179 ? 5.594 -1.940 18.116 1.00 64.62 179 ASN A N 1
ATOM 1396 C CA . ASN A 1 179 ? 4.268 -2.420 18.533 1.00 64.62 179 ASN A CA 1
ATOM 1397 C C . ASN A 1 179 ? 3.780 -1.712 19.813 1.00 64.62 179 ASN A C 1
ATOM 1399 O O . ASN A 1 179 ? 3.059 -2.311 20.607 1.00 64.62 179 ASN A O 1
ATOM 1403 N N . MET A 1 180 ? 4.244 -0.483 20.071 1.00 53.38 180 MET A N 1
ATOM 1404 C CA . MET A 1 180 ? 3.929 0.219 21.327 1.00 53.38 180 MET A CA 1
ATOM 1405 C C . MET A 1 180 ? 2.484 0.711 21.369 1.00 53.38 180 MET A C 1
ATOM 1407 O O . MET A 1 180 ? 1.883 0.734 22.439 1.00 53.38 180 MET A O 1
ATOM 1411 N N . ASP A 1 181 ? 1.923 1.079 20.219 1.00 55.00 181 ASP A N 1
ATOM 1412 C CA . ASP A 1 181 ? 0.551 1.555 20.116 1.00 55.00 181 ASP A CA 1
ATOM 1413 C C . ASP A 1 181 ? -0.145 1.019 18.854 1.00 55.00 181 ASP A C 1
ATOM 1415 O O . ASP A 1 181 ? 0.476 0.601 17.873 1.00 55.00 181 ASP A O 1
ATOM 1419 N N . LEU A 1 182 ? -1.481 1.038 18.881 1.00 48.00 182 LEU A N 1
ATOM 1420 C CA . LEU A 1 182 ? -2.330 0.672 17.741 1.00 48.00 182 LEU A CA 1
ATOM 1421 C C . LEU A 1 182 ? -2.154 1.630 16.544 1.00 48.00 182 LEU A C 1
ATOM 1423 O O . LEU A 1 182 ? -2.578 1.301 15.436 1.00 48.00 182 LEU A O 1
ATOM 1427 N N . GLY A 1 183 ? -1.488 2.776 16.755 1.00 48.66 183 GLY A N 1
ATOM 1428 C CA . GLY A 1 183 ? -1.034 3.758 15.764 1.00 48.66 183 GLY A CA 1
ATOM 1429 C C . GLY A 1 183 ? -0.260 3.174 14.587 1.00 48.66 183 GLY A C 1
ATOM 1430 O O . GLY A 1 183 ? -0.218 3.772 13.511 1.00 48.66 183 GLY A O 1
ATOM 1431 N N . GLN A 1 184 ? 0.355 2.009 14.786 1.00 51.06 184 GLN A N 1
ATOM 1432 C CA . GLN A 1 184 ? 1.436 1.510 13.942 1.00 51.06 184 GLN A CA 1
ATOM 1433 C C . GLN A 1 184 ? 1.003 0.457 12.889 1.00 51.06 184 GLN A C 1
ATOM 1435 O O . GLN A 1 184 ? 1.829 0.049 12.073 1.00 51.06 184 GLN A O 1
ATOM 1440 N N . LEU A 1 185 ? -0.274 0.049 12.825 1.00 50.53 185 LEU A N 1
ATOM 1441 C CA . LEU A 1 185 ? -0.795 -0.986 11.898 1.00 50.53 185 LEU A CA 1
ATOM 1442 C C . LEU A 1 185 ? -1.665 -0.374 10.773 1.00 50.53 185 LEU A C 1
ATOM 1444 O O . LEU A 1 185 ? -2.306 0.637 11.006 1.00 50.53 185 LEU A O 1
ATOM 1448 N N . VAL A 1 186 ? -1.692 -0.918 9.538 1.00 52.84 186 VAL A N 1
ATOM 1449 C CA . VAL A 1 186 ? -2.455 -0.341 8.385 1.00 52.84 186 VAL A CA 1
ATOM 1450 C C . VAL A 1 186 ? -2.963 -1.423 7.411 1.00 52.84 186 VAL A C 1
ATOM 1452 O O . VAL A 1 186 ? -2.226 -2.365 7.120 1.00 52.84 186 VAL A O 1
ATOM 1455 N N . GLU A 1 187 ? -4.149 -1.245 6.810 1.00 48.94 187 GLU A N 1
ATOM 1456 C CA . GLU A 1 187 ? -4.810 -2.137 5.821 1.00 48.94 187 GLU A CA 1
ATOM 1457 C C . GLU A 1 187 ? -5.599 -1.315 4.764 1.00 48.94 187 GLU A C 1
ATOM 1459 O O . GLU A 1 187 ? -5.900 -0.159 5.046 1.00 48.94 187 GLU A O 1
ATOM 1464 N N . SER A 1 188 ? -5.863 -1.812 3.529 1.00 49.16 188 SER A N 1
ATOM 1465 C CA . SER A 1 188 ? -6.005 -0.858 2.395 1.00 49.16 188 SER A CA 1
ATOM 1466 C C . SER A 1 188 ? -6.765 -1.287 1.084 1.00 49.16 188 SER A C 1
ATOM 1468 O O . SER A 1 188 ? -6.165 -2.013 0.300 1.00 49.16 188 SER A O 1
ATOM 1470 N N . GLN A 1 189 ? -8.013 -0.827 0.761 1.00 41.28 189 GLN A N 1
ATOM 1471 C CA . GLN A 1 189 ? -8.742 -0.921 -0.571 1.00 41.28 189 GLN A CA 1
ATOM 1472 C C . GLN A 1 189 ? -9.645 0.300 -1.013 1.00 41.28 189 GLN A C 1
ATOM 1474 O O . GLN A 1 189 ? -10.069 1.062 -0.150 1.00 41.28 189 GLN A O 1
ATOM 1479 N N . ILE A 1 190 ? -9.905 0.598 -2.324 1.00 56.44 190 ILE A N 1
ATOM 1480 C CA . ILE A 1 190 ? -10.686 1.813 -2.730 1.00 56.44 190 ILE A CA 1
ATOM 1481 C C . ILE A 1 190 ? -12.177 1.591 -2.629 1.00 56.44 190 ILE A C 1
ATOM 1483 O O . ILE A 1 190 ? -12.830 1.015 -3.482 1.00 56.44 190 ILE A O 1
ATOM 1487 N N . TRP A 1 191 ? -12.665 2.144 -1.546 1.00 65.44 191 TRP A N 1
ATOM 1488 C CA . TRP A 1 191 ? -13.930 1.856 -0.941 1.00 65.44 191 TRP A CA 1
ATOM 1489 C C . TRP A 1 191 ? -14.237 0.376 -0.732 1.00 65.44 191 TRP A C 1
ATOM 1491 O O . TRP A 1 191 ? -14.367 -0.441 -1.633 1.00 65.44 191 TRP A O 1
ATOM 1501 N N . TYR A 1 192 ? -14.304 0.024 0.537 1.00 71.69 192 TYR A N 1
ATOM 1502 C CA . TYR A 1 192 ? -14.699 -1.292 0.984 1.00 71.69 192 TYR A CA 1
ATOM 1503 C C . TYR A 1 192 ? -15.395 -1.109 2.312 1.00 71.69 192 TYR A C 1
ATOM 1505 O O . TYR A 1 192 ? -15.132 -0.160 3.061 1.00 71.69 192 TYR A O 1
ATOM 1513 N N . LEU A 1 193 ? -16.290 -2.046 2.578 1.00 78.06 193 LEU A N 1
ATOM 1514 C CA . LEU A 1 193 ? -16.848 -2.224 3.892 1.00 78.06 193 LEU A CA 1
ATOM 1515 C C . LEU A 1 193 ? -15.969 -3.222 4.631 1.00 78.06 193 LEU A C 1
ATOM 1517 O O . LEU A 1 193 ? -15.729 -4.329 4.148 1.00 78.06 193 LEU A O 1
ATOM 1521 N N . ARG A 1 194 ? -15.505 -2.840 5.810 1.00 82.81 194 ARG A N 1
ATOM 1522 C CA . ARG A 1 194 ? -14.925 -3.776 6.757 1.00 82.81 194 ARG A CA 1
ATOM 1523 C C . ARG A 1 194 ? -15.944 -4.049 7.840 1.00 82.81 194 ARG A C 1
ATOM 1525 O O . ARG A 1 194 ? -16.459 -3.103 8.424 1.00 82.81 194 ARG A O 1
ATOM 1532 N N . VAL A 1 195 ? -16.243 -5.322 8.080 1.00 84.25 195 VAL A N 1
ATOM 1533 C CA . VAL A 1 195 ? -17.136 -5.736 9.163 1.00 84.25 195 VAL A CA 1
ATOM 1534 C C . VAL A 1 195 ? -16.412 -6.741 10.039 1.00 84.25 195 VAL A C 1
ATOM 1536 O O . VAL A 1 195 ? -15.939 -7.767 9.553 1.00 84.25 195 VAL A O 1
ATOM 1539 N N . HIS A 1 196 ? -16.353 -6.460 11.334 1.00 84.00 196 HIS A N 1
ATOM 1540 C CA . HIS A 1 196 ? -15.789 -7.353 12.332 1.00 84.00 196 HIS A CA 1
ATOM 1541 C C . HIS A 1 196 ? -16.844 -7.734 13.356 1.00 84.00 196 HIS A C 1
ATOM 1543 O O . HIS A 1 196 ? -17.496 -6.872 13.940 1.00 84.00 196 HIS A O 1
ATOM 1549 N N . LYS A 1 197 ? -16.947 -9.036 13.621 1.00 87.19 197 LYS A N 1
ATOM 1550 C CA . LYS A 1 197 ? -17.597 -9.564 14.815 1.00 87.19 197 LYS A CA 1
ATOM 1551 C C . LYS A 1 197 ? -16.514 -9.851 15.850 1.00 87.19 197 LYS A C 1
ATOM 1553 O O . LYS A 1 197 ? -15.632 -10.670 15.598 1.00 87.19 197 LYS A O 1
ATOM 1558 N N . ILE A 1 198 ? -16.572 -9.179 16.994 1.00 85.38 198 ILE A N 1
ATOM 1559 C CA . ILE A 1 198 ? -15.567 -9.283 18.056 1.00 85.38 198 ILE A CA 1
ATOM 1560 C C . ILE A 1 198 ? -16.278 -9.700 19.345 1.00 85.38 198 ILE A C 1
ATOM 1562 O O . ILE A 1 198 ? -17.384 -9.251 19.629 1.00 85.38 198 ILE A O 1
ATOM 1566 N N . SER A 1 199 ? -15.680 -10.604 20.118 1.00 88.62 199 SER A N 1
ATOM 1567 C CA . SER A 1 199 ? -16.249 -11.088 21.386 1.00 88.62 199 SER A CA 1
ATOM 1568 C C . SER A 1 199 ? -15.142 -11.198 22.435 1.00 88.62 199 SER A C 1
ATOM 1570 O O . SER A 1 199 ? -14.662 -12.299 22.724 1.00 88.62 199 SER A O 1
ATOM 1572 N N . PRO A 1 200 ? -14.638 -10.061 22.943 1.00 86.31 200 PRO A N 1
ATOM 1573 C CA . PRO A 1 200 ? -13.499 -10.066 23.834 1.00 86.31 200 PRO A CA 1
ATOM 1574 C C . PRO A 1 200 ? -13.931 -10.404 25.265 1.00 86.31 200 PRO A C 1
ATOM 1576 O O . PRO A 1 200 ? -15.030 -10.087 25.705 1.00 86.31 200 PRO A O 1
ATOM 1579 N N . LYS A 1 201 ? -13.036 -11.044 26.024 1.00 91.81 201 LYS A N 1
ATOM 1580 C CA . LYS A 1 201 ? -13.256 -11.366 27.450 1.00 91.81 201 LYS A CA 1
ATOM 1581 C C . LYS A 1 201 ? -12.863 -10.230 28.400 1.00 91.81 201 LYS A C 1
ATOM 1583 O O . LYS A 1 201 ? -12.999 -10.360 29.610 1.00 91.81 201 LYS A O 1
ATOM 1588 N N . ARG A 1 202 ? -12.300 -9.151 27.860 1.00 89.75 202 ARG A N 1
ATOM 1589 C CA . ARG A 1 202 ? -11.828 -7.972 28.588 1.00 89.75 202 ARG A CA 1
ATOM 1590 C C . ARG A 1 202 ? -12.043 -6.741 27.726 1.00 89.75 202 ARG A C 1
ATOM 1592 O O . ARG A 1 202 ? -12.178 -6.871 26.513 1.00 89.75 202 ARG A O 1
ATOM 1599 N N . LYS A 1 203 ? -11.982 -5.570 28.349 1.00 89.12 203 LYS A N 1
ATOM 1600 C CA . LYS A 1 203 ? -12.015 -4.305 27.633 1.00 89.12 203 LYS A CA 1
ATOM 1601 C C . LYS A 1 203 ? -10.787 -4.184 26.725 1.00 89.12 203 LYS A C 1
ATOM 1603 O O . LYS A 1 203 ? -9.665 -4.486 27.157 1.00 89.12 203 LYS A O 1
ATOM 1608 N N . LEU A 1 204 ? -11.003 -3.816 25.464 1.00 85.19 204 LEU A N 1
ATOM 1609 C CA . LEU A 1 204 ? -9.954 -3.704 24.451 1.00 85.19 204 LEU A CA 1
ATOM 1610 C C . LEU A 1 204 ? -9.999 -2.333 23.770 1.00 85.19 204 LEU A C 1
ATOM 1612 O O . LEU A 1 204 ? -11.044 -1.981 23.227 1.00 85.19 204 LEU A O 1
ATOM 1616 N N . PRO A 1 205 ? -8.877 -1.594 23.706 1.00 85.31 205 PRO A N 1
ATOM 1617 C CA . PRO A 1 205 ? -8.783 -0.476 22.781 1.00 85.31 205 PRO A CA 1
ATOM 1618 C C . PRO A 1 205 ? -8.829 -1.013 21.347 1.00 85.31 205 PRO A C 1
ATOM 1620 O O . PRO A 1 205 ? -8.256 -2.064 21.038 1.00 85.31 205 PRO A O 1
ATOM 1623 N N . SER A 1 206 ? -9.505 -0.285 20.471 1.00 84.56 206 SER A N 1
ATOM 1624 C CA . SER A 1 206 ? -9.662 -0.625 19.064 1.00 84.56 206 SER A CA 1
ATOM 1625 C C . SER A 1 206 ? -9.261 0.543 18.173 1.00 84.56 206 SER A C 1
ATOM 1627 O O . SER A 1 206 ? -9.372 1.713 18.538 1.00 84.56 206 SER A O 1
ATOM 1629 N N . SER A 1 207 ? -8.743 0.208 16.996 1.00 85.62 207 SER A N 1
ATOM 1630 C CA . SER A 1 207 ? -8.377 1.175 15.973 1.00 85.62 207 SER A CA 1
ATOM 1631 C C . SER A 1 207 ? -8.635 0.550 14.610 1.00 85.62 207 SER A C 1
ATOM 1633 O O . SER A 1 207 ? -7.942 -0.390 14.221 1.00 85.62 207 SER A O 1
ATOM 1635 N N . GLU A 1 208 ? -9.630 1.060 13.889 1.00 81.50 208 GLU A N 1
ATOM 1636 C CA . GLU A 1 208 ? -9.855 0.709 12.487 1.00 81.50 208 GLU A CA 1
ATOM 1637 C C . GLU A 1 208 ? -9.269 1.783 11.582 1.00 81.50 208 GLU A C 1
ATOM 1639 O O . GLU A 1 208 ? -9.433 2.975 11.823 1.00 81.50 208 GLU A O 1
ATOM 1644 N N . ARG A 1 209 ? -8.547 1.363 10.544 1.00 81.12 209 ARG A N 1
ATOM 1645 C CA . ARG A 1 209 ? -7.747 2.259 9.706 1.00 81.12 209 ARG A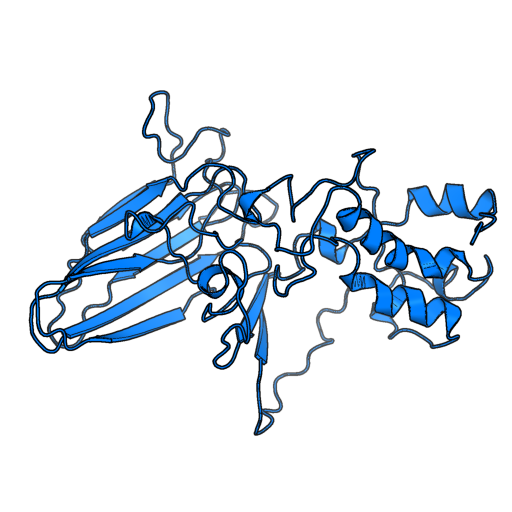 CA 1
ATOM 1646 C C . ARG A 1 209 ? -8.034 2.046 8.235 1.00 81.12 209 ARG A C 1
ATOM 1648 O O . ARG A 1 209 ? -8.327 0.932 7.796 1.00 81.12 209 ARG A O 1
ATOM 1655 N N . GLY A 1 210 ? -7.896 3.130 7.483 1.00 77.12 210 GLY A N 1
ATOM 1656 C CA . GLY A 1 210 ? -7.968 3.115 6.031 1.00 77.12 210 GLY A CA 1
ATOM 1657 C C . GLY A 1 210 ? -6.600 3.327 5.399 1.00 77.12 210 GLY A C 1
ATOM 1658 O O . GLY A 1 210 ? -5.559 2.910 5.908 1.00 77.12 210 GLY A O 1
ATOM 1659 N N . TRP A 1 211 ? -6.613 4.005 4.262 1.00 77.88 211 TRP A N 1
ATOM 1660 C CA . TRP A 1 211 ? -5.424 4.283 3.475 1.00 77.88 211 TRP A CA 1
ATOM 1661 C C . TRP A 1 211 ? -4.467 5.262 4.146 1.00 77.88 211 TRP A C 1
ATOM 1663 O O . TRP A 1 211 ? -4.874 6.313 4.639 1.00 77.88 211 TRP A O 1
ATOM 1673 N N . ALA A 1 212 ? -3.173 4.961 4.049 1.00 84.69 212 ALA A N 1
ATOM 1674 C CA . ALA A 1 212 ? -2.145 5.958 4.285 1.00 84.69 212 ALA A CA 1
ATOM 1675 C C . ALA A 1 212 ? -2.073 6.915 3.086 1.00 84.69 212 ALA A C 1
ATOM 1677 O O . ALA A 1 212 ? -1.920 6.485 1.938 1.00 84.69 212 ALA A O 1
ATOM 1678 N N . VAL A 1 213 ? -2.151 8.213 3.363 1.00 84.44 213 VAL A N 1
ATOM 1679 C CA . VAL A 1 213 ? -2.079 9.275 2.349 1.00 84.44 213 VAL A CA 1
ATOM 1680 C C . VAL A 1 213 ? -0.823 10.110 2.505 1.00 84.44 213 VAL A C 1
ATOM 1682 O O . VAL A 1 213 ? -0.148 10.064 3.535 1.00 84.44 213 VAL A O 1
ATOM 1685 N N . HIS A 1 214 ? -0.518 10.903 1.480 1.00 85.69 214 HIS A N 1
ATOM 1686 C CA . HIS A 1 214 ? 0.560 11.876 1.545 1.00 85.69 214 HIS A CA 1
ATOM 1687 C C . HIS A 1 214 ? 0.310 12.864 2.689 1.00 85.69 214 HIS A C 1
ATOM 1689 O O . HIS A 1 214 ? -0.717 13.523 2.729 1.00 85.69 214 HIS A O 1
ATOM 1695 N N . GLY A 1 215 ? 1.244 13.002 3.627 1.00 85.75 215 GLY A N 1
ATOM 1696 C CA . GLY A 1 215 ? 1.028 13.782 4.849 1.00 85.75 215 GLY A CA 1
ATOM 1697 C C . GLY A 1 215 ? 1.045 15.304 4.671 1.00 85.75 215 GLY A C 1
ATOM 1698 O O . GLY A 1 215 ? 1.131 16.022 5.667 1.00 85.75 215 GLY A O 1
ATOM 1699 N N . GLN A 1 216 ? 1.032 15.804 3.433 1.00 85.44 216 GLN A N 1
ATOM 1700 C CA . GLN A 1 216 ? 1.129 17.227 3.113 1.00 85.44 216 GLN A CA 1
ATOM 1701 C C . GLN A 1 216 ? -0.020 17.677 2.209 1.00 85.44 216 GLN A C 1
ATOM 1703 O O . GLN A 1 216 ? -0.380 16.979 1.251 1.00 85.44 216 GLN A O 1
ATOM 1708 N N . GLY A 1 217 ? -0.558 18.858 2.512 1.00 78.19 217 GLY A N 1
ATOM 1709 C CA . GLY A 1 217 ? -1.565 19.520 1.688 1.00 78.19 217 GLY A CA 1
ATOM 1710 C C . GLY A 1 217 ? -0.950 20.242 0.485 1.00 78.19 217 GLY A C 1
ATOM 1711 O O . GLY A 1 217 ? 0.243 20.110 0.198 1.00 78.19 217 GLY A O 1
ATOM 1712 N N . ALA A 1 218 ? -1.776 20.991 -0.246 1.00 76.56 218 ALA A N 1
ATOM 1713 C CA . ALA A 1 218 ? -1.392 21.611 -1.520 1.00 76.56 218 ALA A CA 1
ATOM 1714 C C . ALA A 1 218 ? -0.259 22.649 -1.398 1.00 76.56 218 ALA A C 1
ATOM 1716 O O . ALA A 1 218 ? 0.498 22.853 -2.342 1.00 76.56 218 ALA A O 1
ATOM 1717 N N . ASP A 1 219 ? -0.106 23.270 -0.229 1.00 77.19 219 ASP A N 1
ATOM 1718 C CA . ASP A 1 219 ? 0.959 24.231 0.085 1.00 77.19 219 ASP A CA 1
ATOM 1719 C C . ASP A 1 219 ? 2.281 23.562 0.524 1.00 77.19 219 ASP A C 1
ATOM 1721 O O . ASP A 1 219 ? 3.213 24.239 0.963 1.00 77.19 219 ASP A O 1
ATOM 1725 N N . GLY A 1 220 ? 2.361 22.227 0.462 1.00 78.12 220 GLY A N 1
ATOM 1726 C CA . GLY A 1 220 ? 3.520 21.439 0.887 1.00 78.12 220 GLY A CA 1
ATOM 1727 C C . GLY A 1 220 ? 3.710 21.362 2.407 1.00 78.12 220 GLY A C 1
ATOM 1728 O O . GLY A 1 220 ? 4.652 20.716 2.884 1.00 78.12 220 GLY A O 1
ATOM 1729 N N . ARG A 1 221 ? 2.831 21.983 3.203 1.00 81.88 221 ARG A N 1
ATOM 1730 C CA . ARG A 1 221 ? 2.881 21.912 4.667 1.00 81.88 221 ARG A CA 1
ATOM 1731 C C . ARG A 1 221 ? 2.202 20.643 5.162 1.00 81.88 221 ARG A C 1
ATOM 1733 O O . ARG A 1 221 ? 1.366 20.053 4.485 1.00 81.88 221 ARG A O 1
ATOM 1740 N N . ALA A 1 222 ? 2.592 20.200 6.355 1.00 84.25 222 ALA A N 1
ATOM 1741 C CA . ALA A 1 222 ? 2.003 19.021 6.977 1.00 84.25 222 ALA A CA 1
ATOM 1742 C C . ALA A 1 222 ? 0.520 19.260 7.310 1.00 84.25 222 ALA A C 1
ATOM 1744 O O . ALA A 1 222 ? 0.174 20.328 7.815 1.00 84.25 222 ALA A O 1
ATOM 1745 N N . LEU A 1 223 ? -0.328 18.264 7.051 1.00 82.75 223 LEU A N 1
ATOM 1746 C CA . LEU A 1 223 ? -1.747 18.293 7.435 1.00 82.75 223 LEU A CA 1
ATOM 1747 C C . LEU A 1 223 ? -1.952 18.082 8.942 1.00 82.75 223 LEU A C 1
ATOM 1749 O O . LEU A 1 223 ? -2.905 18.602 9.498 1.00 82.75 223 LEU A O 1
ATOM 1753 N N . VAL A 1 224 ? -1.061 17.337 9.603 1.00 80.94 224 VAL A N 1
ATOM 1754 C CA . VAL A 1 224 ? -1.049 17.109 11.060 1.00 80.94 224 VAL A CA 1
ATOM 1755 C C . VAL A 1 224 ? 0.382 17.278 11.564 1.00 80.94 224 VAL A C 1
ATOM 1757 O O . VAL A 1 224 ? 1.321 16.868 10.875 1.00 80.94 224 VAL A O 1
ATOM 1760 N N . ARG A 1 225 ? 0.571 17.900 12.736 1.00 71.00 225 ARG A N 1
ATOM 1761 C CA . ARG A 1 225 ? 1.888 18.047 13.378 1.00 71.00 225 ARG A CA 1
ATOM 1762 C C . ARG A 1 225 ? 1.835 17.736 14.870 1.00 71.00 225 ARG A C 1
ATOM 1764 O O . ARG A 1 225 ? 1.049 18.343 15.583 1.00 71.00 225 ARG A O 1
ATOM 1771 N N . ASN A 1 226 ? 2.813 16.963 15.340 1.00 61.56 226 ASN A N 1
ATOM 1772 C CA . ASN A 1 226 ? 3.122 16.836 16.772 1.00 61.56 226 ASN A CA 1
ATOM 1773 C C . ASN A 1 226 ? 4.172 17.860 17.278 1.00 61.56 226 ASN A C 1
ATOM 1775 O O . ASN A 1 226 ? 4.341 17.997 18.483 1.00 61.56 226 ASN A O 1
ATOM 1779 N N . PHE A 1 227 ? 4.885 18.584 16.392 1.00 53.31 227 PHE A N 1
ATOM 1780 C CA . PHE A 1 227 ? 6.111 19.345 16.739 1.00 53.31 227 PHE A CA 1
ATOM 1781 C C . PHE A 1 227 ? 6.164 20.820 16.248 1.00 53.31 227 PHE A C 1
ATOM 1783 O O . PHE A 1 227 ? 7.249 21.356 16.043 1.00 53.31 227 PHE A O 1
ATOM 1790 N N . SER A 1 228 ? 5.015 21.506 16.115 1.00 50.03 228 SER A N 1
ATOM 1791 C CA . SER A 1 228 ? 4.836 22.956 15.803 1.00 50.03 228 SER A CA 1
ATOM 1792 C C . SER A 1 228 ? 5.075 23.441 14.353 1.00 50.03 228 SER A C 1
ATOM 1794 O O . SER A 1 228 ? 5.802 22.823 13.572 1.00 50.03 228 SER A O 1
ATOM 1796 N N . GLY A 1 229 ? 4.410 24.549 13.979 1.00 62.00 229 GLY A N 1
ATOM 1797 C CA . GLY A 1 229 ? 4.423 25.222 12.665 1.00 62.00 229 GLY A CA 1
ATOM 1798 C C . GLY A 1 229 ? 3.044 25.253 11.973 1.00 62.00 229 GLY A C 1
ATOM 1799 O O . GLY A 1 229 ? 2.147 24.530 12.400 1.00 62.00 229 GLY A O 1
ATOM 1800 N N . PRO A 1 230 ? 2.850 26.046 10.897 1.00 57.00 230 PRO A N 1
ATOM 1801 C CA . PRO A 1 230 ? 1.550 26.146 10.234 1.00 57.00 230 PRO A CA 1
ATOM 1802 C C . PRO A 1 230 ? 1.125 24.804 9.619 1.00 57.00 230 PRO A C 1
ATOM 1804 O O . PRO A 1 230 ? 1.940 24.128 8.969 1.00 57.00 230 PRO A O 1
ATOM 1807 N N . MET A 1 231 ? -0.139 24.433 9.836 1.00 75.94 231 MET A N 1
ATOM 1808 C CA . MET A 1 231 ? -0.794 23.273 9.226 1.00 75.94 231 MET A CA 1
ATOM 1809 C C . MET A 1 231 ? -1.391 23.649 7.869 1.00 75.94 231 MET A C 1
ATOM 1811 O O . MET A 1 231 ? -1.750 24.804 7.640 1.00 75.94 231 MET A O 1
ATOM 1815 N N . SER A 1 232 ? -1.470 22.668 6.974 1.00 79.50 232 SER A N 1
ATOM 1816 C CA . SER A 1 232 ? -2.227 22.797 5.729 1.00 79.50 232 SER A CA 1
ATOM 1817 C C . SER A 1 232 ? -3.701 22.464 5.967 1.00 79.50 232 SER A C 1
ATOM 1819 O O . SER A 1 232 ? -4.016 21.661 6.845 1.00 79.50 232 SER A O 1
ATOM 1821 N N . ALA A 1 233 ? -4.597 23.051 5.177 1.00 79.19 233 ALA A N 1
ATOM 1822 C CA . ALA A 1 233 ? -6.004 22.661 5.163 1.00 79.19 233 ALA A CA 1
ATOM 1823 C C . ALA A 1 233 ? -6.193 21.317 4.440 1.00 79.19 233 ALA A C 1
ATOM 1825 O O . ALA A 1 233 ? -5.400 20.960 3.566 1.00 79.19 233 ALA A O 1
ATOM 1826 N N . GLY A 1 234 ? -7.275 20.605 4.767 1.00 82.62 234 GLY A N 1
ATOM 1827 C CA . GLY A 1 234 ? -7.643 19.346 4.112 1.00 82.62 234 GLY A CA 1
ATOM 1828 C C . GLY A 1 234 ? -7.640 18.127 5.029 1.00 82.62 234 GLY A C 1
ATOM 1829 O O . GLY A 1 234 ? -7.536 17.016 4.527 1.00 82.62 234 GLY A O 1
ATOM 1830 N N . GLY A 1 235 ? -7.718 18.303 6.347 1.00 87.56 235 GLY A N 1
ATOM 1831 C CA . GLY A 1 235 ? -7.928 17.215 7.297 1.00 87.56 235 GLY A CA 1
ATOM 1832 C C . GLY A 1 235 ? -9.104 17.534 8.211 1.00 87.56 235 GLY A C 1
ATOM 1833 O O . GLY A 1 235 ? -9.061 18.554 8.891 1.00 87.56 235 GLY A O 1
ATOM 1834 N N . ASP A 1 236 ? -10.099 16.651 8.240 1.00 89.50 236 ASP A N 1
ATOM 1835 C CA . ASP A 1 236 ? -11.308 16.790 9.054 1.00 89.50 236 ASP A CA 1
ATOM 1836 C C . ASP A 1 236 ? -11.410 15.585 10.001 1.00 89.50 236 ASP A C 1
ATOM 1838 O O . ASP A 1 236 ? -11.249 14.438 9.569 1.00 89.50 236 ASP A O 1
ATOM 1842 N N . GLN A 1 237 ? -11.635 15.850 11.287 1.00 92.06 237 GLN A N 1
ATOM 1843 C CA . GLN A 1 237 ? -11.705 14.862 12.368 1.00 92.06 237 GLN A CA 1
ATOM 1844 C C . GLN A 1 237 ? -13.002 15.076 13.133 1.00 92.06 237 GLN A C 1
ATOM 1846 O O . GLN A 1 237 ? -13.188 16.142 13.712 1.00 92.06 237 GLN A O 1
ATOM 1851 N N . GLU A 1 238 ? -13.879 14.080 13.131 1.00 91.31 238 GLU A N 1
ATOM 1852 C CA . GLU A 1 238 ? -15.185 14.154 13.775 1.00 91.31 238 GLU A CA 1
ATOM 1853 C C . GLU A 1 238 ? -15.529 12.823 14.453 1.00 91.31 238 GLU A C 1
ATOM 1855 O O . GLU A 1 238 ? -14.891 11.787 14.243 1.00 91.31 238 GLU A O 1
ATOM 1860 N N . ILE A 1 239 ? -16.583 12.827 15.265 1.00 91.12 239 ILE A N 1
ATOM 1861 C CA . ILE A 1 239 ? -17.190 11.573 15.716 1.00 91.12 239 ILE A CA 1
ATOM 1862 C C . ILE A 1 239 ? -17.768 10.854 14.490 1.00 91.12 239 ILE A C 1
ATOM 1864 O O . ILE A 1 239 ? -18.340 11.476 13.594 1.00 91.12 239 ILE A O 1
ATOM 1868 N N . SER A 1 240 ? -17.603 9.533 14.456 1.00 90.69 240 SER A N 1
ATOM 1869 C CA . SER A 1 240 ? -18.041 8.628 13.389 1.00 90.69 240 SER A CA 1
ATOM 1870 C C . SER A 1 240 ? -17.266 8.732 12.083 1.00 90.69 240 SER A C 1
ATOM 1872 O O . SER A 1 240 ? -17.409 7.845 11.248 1.00 90.69 240 SER A O 1
ATOM 1874 N N . TRP A 1 241 ? -16.477 9.775 11.829 1.00 92.31 241 TRP A N 1
ATOM 1875 C CA . TRP A 1 241 ? -15.819 9.901 10.534 1.00 92.31 241 TRP A CA 1
ATOM 1876 C C . TRP A 1 241 ? -14.558 10.748 10.564 1.00 92.31 241 TRP A C 1
ATOM 1878 O O . TRP A 1 241 ? -14.351 11.615 11.404 1.00 92.31 241 TRP A O 1
ATOM 1888 N N . VAL A 1 242 ? -13.686 10.477 9.603 1.00 93.25 242 VAL A N 1
ATOM 1889 C CA . VAL A 1 242 ? -12.440 11.214 9.423 1.00 93.25 242 VAL A CA 1
ATOM 1890 C C . VAL A 1 242 ? -12.106 11.268 7.943 1.00 93.25 242 VAL A C 1
ATOM 1892 O O . VAL A 1 242 ? -12.314 10.295 7.215 1.00 93.25 242 VAL A O 1
ATOM 1895 N N . ARG A 1 243 ? -11.583 12.402 7.478 1.00 91.56 243 ARG A N 1
ATOM 1896 C CA . ARG A 1 243 ? -11.252 12.629 6.068 1.00 91.56 243 ARG A CA 1
ATOM 1897 C C . ARG A 1 243 ? -9.929 13.358 5.917 1.00 91.56 243 ARG A C 1
ATOM 1899 O O . ARG A 1 243 ? -9.551 14.194 6.730 1.00 91.56 243 ARG A O 1
ATOM 1906 N N . THR A 1 244 ? -9.259 13.083 4.803 1.00 89.44 244 THR A N 1
ATOM 1907 C CA . THR A 1 244 ? -8.148 13.889 4.300 1.00 89.44 244 THR A CA 1
ATOM 1908 C C . THR A 1 244 ? -8.292 14.171 2.814 1.00 89.44 244 THR A C 1
ATOM 1910 O O . THR A 1 244 ? -8.768 13.323 2.060 1.00 89.44 244 THR A O 1
ATOM 1913 N N . VAL A 1 245 ? -7.805 15.330 2.387 1.00 87.50 245 VAL A N 1
ATOM 1914 C CA . VAL A 1 245 ? -7.541 15.708 1.002 1.00 87.50 245 VAL A CA 1
ATOM 1915 C C . VAL A 1 245 ? -6.108 16.211 0.928 1.00 87.50 245 VAL A C 1
ATOM 1917 O O . VAL A 1 245 ? -5.721 17.158 1.606 1.00 87.50 245 VAL A O 1
ATOM 1920 N N . THR A 1 246 ? -5.304 15.560 0.097 1.00 84.19 246 THR A N 1
ATOM 1921 C CA . THR A 1 246 ? -3.867 15.817 -0.030 1.00 84.19 246 THR A CA 1
ATOM 1922 C C . THR A 1 246 ? -3.489 15.955 -1.499 1.00 84.19 246 THR A C 1
ATOM 1924 O O . THR A 1 246 ? -4.259 15.595 -2.391 1.00 84.19 246 THR A O 1
ATOM 1927 N N . ALA A 1 247 ? -2.249 16.369 -1.771 1.00 75.38 247 ALA A N 1
ATOM 1928 C CA . ALA A 1 247 ? -1.684 16.260 -3.120 1.00 75.38 247 ALA A CA 1
ATOM 1929 C C . ALA A 1 247 ? -1.655 14.803 -3.644 1.00 75.38 247 ALA A C 1
ATOM 1931 O O . ALA A 1 2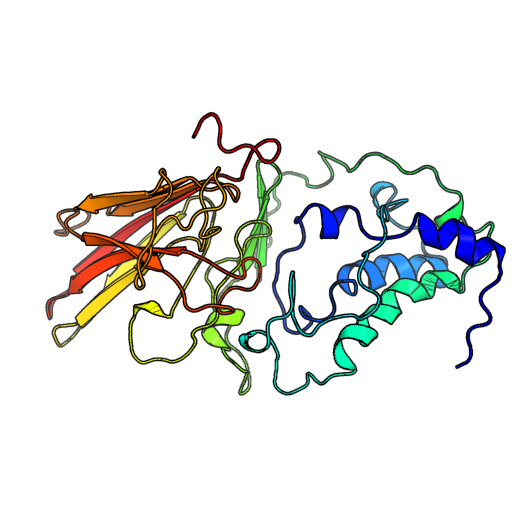47 ? -1.620 14.571 -4.849 1.00 75.38 247 ALA A O 1
ATOM 1932 N N . GLY A 1 248 ? -1.679 13.813 -2.743 1.00 75.50 248 GLY A N 1
ATOM 1933 C CA . GLY A 1 248 ? -1.709 12.385 -3.060 1.00 75.50 248 GLY A CA 1
ATOM 1934 C C . GLY A 1 248 ? -3.112 11.790 -3.228 1.00 75.50 248 GLY A C 1
ATOM 1935 O O . GLY A 1 248 ? -3.214 10.571 -3.330 1.00 75.50 248 GLY A O 1
ATOM 1936 N N . GLY A 1 249 ? -4.170 12.610 -3.244 1.00 81.19 249 GLY A N 1
ATOM 1937 C CA . GLY A 1 249 ? -5.572 12.176 -3.312 1.00 81.19 249 GLY A CA 1
ATOM 1938 C C . GLY A 1 249 ? -6.325 12.382 -1.998 1.00 81.19 249 GLY A C 1
ATOM 1939 O O . GLY A 1 249 ? -5.796 12.985 -1.057 1.00 81.19 249 GLY A O 1
ATOM 1940 N N . ALA A 1 250 ? -7.558 11.878 -1.936 1.00 85.75 250 ALA A N 1
ATOM 1941 C CA . ALA A 1 250 ? -8.395 11.957 -0.743 1.00 85.75 250 ALA A CA 1
ATOM 1942 C C . ALA A 1 250 ? -8.773 10.581 -0.211 1.00 85.75 250 ALA A C 1
ATOM 1944 O O . ALA A 1 250 ? -8.979 9.630 -0.970 1.00 85.75 250 ALA A O 1
ATOM 1945 N N . VAL A 1 251 ? -8.896 10.502 1.107 1.00 88.19 251 VAL A N 1
ATOM 1946 C CA . VAL A 1 251 ? -9.302 9.297 1.828 1.00 88.19 251 VAL A CA 1
ATOM 1947 C C . VAL A 1 251 ? -10.288 9.693 2.909 1.00 88.19 251 VAL A C 1
ATOM 1949 O O . VAL A 1 251 ? -10.126 10.738 3.533 1.00 88.19 251 VAL A O 1
ATOM 1952 N N . GLY A 1 252 ? -11.297 8.857 3.120 1.00 89.94 252 GLY A N 1
ATOM 1953 C CA . GLY A 1 252 ? -12.275 9.008 4.188 1.00 89.94 252 GLY A CA 1
ATOM 1954 C C . GLY A 1 252 ? -12.556 7.676 4.868 1.00 89.94 252 GLY A C 1
ATOM 1955 O O . GLY A 1 252 ? -12.486 6.623 4.231 1.00 89.94 252 GLY A O 1
ATOM 1956 N N . LEU A 1 253 ? -12.862 7.724 6.157 1.00 91.38 253 LEU A N 1
ATOM 1957 C CA . LEU A 1 253 ? -13.433 6.621 6.917 1.00 91.38 253 LEU A CA 1
ATOM 1958 C C . LEU A 1 253 ? -14.759 7.088 7.498 1.00 91.38 253 LEU A C 1
ATOM 1960 O O . LEU A 1 253 ? -14.860 8.215 7.977 1.00 91.38 253 LEU A O 1
ATOM 1964 N N . PHE A 1 254 ? -15.738 6.196 7.484 1.00 91.38 254 PHE A N 1
ATOM 1965 C CA . PHE A 1 254 ? -17.043 6.394 8.082 1.00 91.38 254 PHE A CA 1
ATOM 1966 C C . PHE A 1 254 ? -17.419 5.152 8.892 1.00 91.38 254 PHE A C 1
ATOM 1968 O O . PHE A 1 254 ? -17.440 4.032 8.378 1.00 91.38 254 PHE A O 1
ATOM 1975 N N . ASP A 1 255 ? -17.684 5.362 10.170 1.00 92.19 255 ASP A N 1
ATOM 1976 C CA . ASP A 1 255 ? -18.199 4.390 11.115 1.00 92.19 255 ASP A CA 1
ATOM 1977 C C . ASP A 1 255 ? -19.678 4.149 10.825 1.00 92.19 255 ASP A C 1
ATOM 1979 O O . ASP A 1 255 ? -20.515 5.032 11.009 1.00 92.19 255 ASP A O 1
ATOM 1983 N N . ILE A 1 256 ? -20.003 2.953 10.345 1.00 89.69 256 ILE A N 1
ATOM 1984 C CA . ILE A 1 256 ? -21.372 2.579 10.022 1.00 89.69 256 ILE A CA 1
ATOM 1985 C C . ILE A 1 256 ? -22.037 2.038 11.288 1.00 89.69 256 ILE A C 1
ATOM 1987 O O . ILE A 1 256 ? -21.611 0.997 11.803 1.00 89.69 256 ILE A O 1
ATOM 1991 N N . PRO A 1 257 ? -23.134 2.666 11.753 1.00 85.94 257 PRO A N 1
ATOM 1992 C CA . PRO A 1 257 ? -23.931 2.107 12.831 1.00 85.94 257 PRO A CA 1
ATOM 1993 C C . PRO A 1 257 ? -24.420 0.707 12.448 1.00 85.94 257 PRO A C 1
ATOM 1995 O O . PRO A 1 257 ? -25.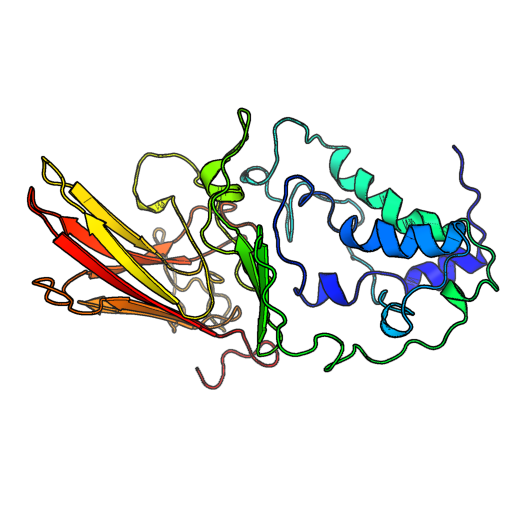095 0.521 11.432 1.00 85.94 257 PRO A O 1
ATOM 1998 N N . CYS A 1 258 ? -24.078 -0.301 13.245 1.00 76.25 258 CYS A N 1
ATOM 1999 C CA . CYS A 1 258 ? -24.483 -1.679 12.991 1.00 76.25 258 CYS A CA 1
ATOM 2000 C C . CYS A 1 258 ? -24.700 -2.431 14.307 1.00 76.25 258 CYS A C 1
ATOM 2002 O O . CYS A 1 258 ? -23.914 -2.300 15.238 1.00 76.25 258 CYS A O 1
ATOM 2004 N N . ARG A 1 259 ? -25.794 -3.207 14.391 1.00 65.75 259 ARG A N 1
ATOM 2005 C CA . ARG A 1 259 ? -26.126 -4.126 15.504 1.00 65.75 259 ARG A CA 1
ATOM 2006 C C . ARG A 1 259 ? -25.669 -3.646 16.900 1.00 65.75 259 ARG A C 1
ATOM 2008 O O . ARG A 1 259 ? -24.896 -4.324 17.566 1.00 65.75 259 ARG A O 1
ATOM 2015 N N . GLY A 1 260 ? -26.159 -2.485 17.340 1.00 57.56 260 GLY A N 1
ATOM 2016 C CA . GLY A 1 260 ? -25.878 -1.938 18.677 1.00 57.56 260 GLY A CA 1
ATOM 2017 C C . GLY A 1 260 ? -24.663 -1.005 18.774 1.00 57.56 260 GLY A C 1
ATOM 2018 O O . GLY A 1 260 ? -24.543 -0.301 19.772 1.00 57.56 260 GLY A O 1
ATOM 2019 N N . SER A 1 261 ? -23.817 -0.919 17.741 1.00 62.91 261 SER A N 1
ATOM 2020 C CA . SER A 1 261 ? -22.858 0.180 17.576 1.00 62.91 261 SER A CA 1
ATOM 2021 C C . SER A 1 261 ? -23.578 1.415 17.025 1.00 62.91 261 SER A C 1
ATOM 2023 O O . SER A 1 261 ? -24.262 1.341 16.002 1.00 62.91 261 SER A O 1
ATOM 2025 N N . PHE A 1 262 ? -23.439 2.552 17.711 1.00 59.69 262 PHE A N 1
ATOM 2026 C CA . PHE A 1 262 ? -24.122 3.810 17.379 1.00 59.69 262 PHE A CA 1
ATOM 2027 C C . PHE A 1 262 ? -23.352 4.698 16.396 1.00 59.69 262 PHE A C 1
ATOM 2029 O O . PHE A 1 262 ? -23.741 5.847 16.208 1.00 59.69 262 PHE A O 1
ATOM 2036 N N . GLY A 1 263 ? -22.264 4.208 15.797 1.00 64.50 263 GLY A N 1
ATOM 2037 C CA . GLY A 1 263 ? -21.409 5.064 14.986 1.00 64.50 263 GLY A CA 1
ATOM 2038 C C . GLY A 1 263 ? -20.768 6.156 15.845 1.00 64.50 263 GLY A C 1
ATOM 2039 O O . GLY A 1 263 ? -21.007 7.327 15.599 1.00 64.50 263 GLY A O 1
ATOM 2040 N N . LYS A 1 264 ? -20.080 5.818 16.939 1.00 82.50 264 LYS A N 1
ATOM 2041 C CA . LYS A 1 264 ? -19.551 6.804 17.909 1.00 82.50 264 LYS A CA 1
ATOM 2042 C C . LYS A 1 264 ? -18.029 6.836 17.978 1.00 82.50 264 LYS A C 1
ATOM 2044 O O . LYS A 1 264 ? -17.479 7.525 18.832 1.00 82.50 264 LYS A O 1
ATOM 2049 N N . ARG A 1 265 ? -17.354 6.099 17.098 1.00 90.56 265 ARG A N 1
ATOM 2050 C CA . ARG A 1 265 ? -15.898 5.986 17.129 1.00 90.56 265 ARG A CA 1
ATOM 2051 C C . ARG A 1 265 ? -15.255 7.315 16.779 1.00 90.56 265 ARG A C 1
ATOM 2053 O O . ARG A 1 265 ? -15.704 8.002 15.863 1.00 90.56 265 ARG A O 1
ATOM 2060 N N . GLU A 1 266 ? -14.222 7.681 17.520 1.00 92.12 266 GLU A N 1
ATOM 2061 C CA . GLU A 1 266 ? -13.526 8.949 17.340 1.00 92.12 266 GLU A CA 1
ATOM 2062 C C . GLU A 1 266 ? -12.685 8.893 16.061 1.00 92.12 266 GLU A C 1
ATOM 2064 O O . GLU A 1 266 ? -11.791 8.052 15.923 1.00 92.12 266 GLU A O 1
ATOM 2069 N N . GLY A 1 267 ? -12.987 9.770 15.106 1.00 91.56 267 GLY A N 1
ATOM 2070 C CA . GLY A 1 267 ? -12.215 9.930 13.886 1.00 91.56 267 GLY A CA 1
ATOM 2071 C C . GLY A 1 267 ? -10.962 10.761 14.130 1.00 91.56 267 GLY A C 1
ATOM 2072 O O . GLY A 1 267 ? -11.048 11.937 14.467 1.00 91.56 267 GLY A O 1
ATOM 2073 N N . GLN A 1 268 ? -9.787 10.170 13.902 1.00 90.81 268 GLN A N 1
ATOM 2074 C CA . GLN A 1 268 ? -8.503 10.818 14.149 1.00 90.81 268 GLN A CA 1
ATOM 2075 C C . GLN A 1 268 ? -7.530 10.694 12.971 1.00 90.81 268 GLN A C 1
ATOM 2077 O O . GLN A 1 268 ? -7.405 9.649 12.322 1.00 90.81 268 GLN A O 1
ATOM 2082 N N . LEU A 1 269 ? -6.786 11.771 12.723 1.00 89.06 269 LEU A N 1
ATOM 2083 C CA . LEU A 1 269 ? -5.659 11.820 11.803 1.00 89.06 269 LEU A CA 1
ATOM 2084 C C . LEU A 1 269 ? -4.359 11.619 12.572 1.00 89.06 269 LEU A C 1
ATOM 2086 O O . LEU A 1 269 ? -3.902 12.488 13.309 1.00 89.06 269 LEU A O 1
ATOM 2090 N N . ILE A 1 270 ? -3.727 10.474 12.355 1.00 86.12 270 ILE A N 1
ATOM 2091 C CA . ILE A 1 270 ? -2.498 10.094 13.042 1.00 86.12 270 ILE A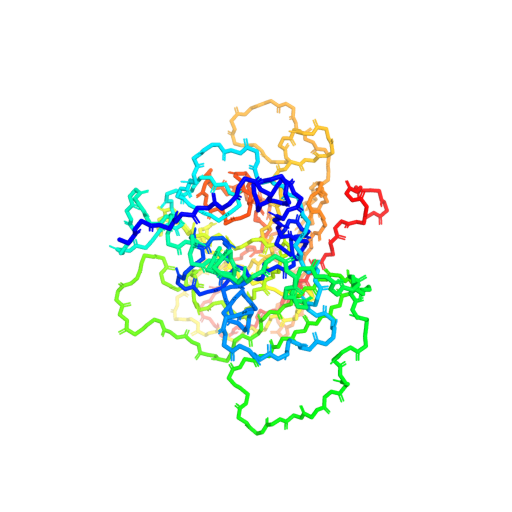 CA 1
ATOM 2092 C C . ILE A 1 270 ? -1.324 10.304 12.096 1.00 86.12 270 ILE A C 1
ATOM 2094 O O . ILE A 1 270 ? -1.239 9.689 11.030 1.00 86.12 270 ILE A O 1
ATOM 2098 N N . GLN A 1 271 ? -0.390 11.168 12.485 1.00 85.06 271 GLN A N 1
ATOM 2099 C CA . GLN A 1 271 ? 0.859 11.335 11.755 1.00 85.06 271 GLN A CA 1
ATOM 2100 C C . GLN A 1 271 ? 1.699 10.060 11.902 1.00 85.06 271 GLN A C 1
ATOM 2102 O O . GLN A 1 271 ? 2.145 9.722 12.998 1.00 85.06 271 GLN A O 1
ATOM 2107 N N . ALA A 1 272 ? 1.933 9.353 10.796 1.00 82.00 272 ALA A N 1
ATOM 2108 C CA . ALA A 1 272 ? 2.790 8.179 10.821 1.00 82.00 272 ALA A CA 1
ATOM 2109 C C . ALA A 1 272 ? 4.249 8.593 11.055 1.00 82.00 272 ALA A C 1
ATOM 2111 O O . ALA A 1 272 ? 4.687 9.661 10.608 1.00 82.00 272 ALA A O 1
ATOM 2112 N N . GLY A 1 273 ? 5.021 7.712 11.694 1.00 76.00 273 GLY A N 1
ATOM 2113 C CA . GLY A 1 273 ? 6.461 7.907 11.845 1.00 76.00 273 GLY A CA 1
ATOM 2114 C C . GLY A 1 273 ? 7.135 8.152 10.485 1.00 76.00 273 GLY A C 1
ATOM 2115 O O . GLY A 1 273 ? 6.703 7.584 9.472 1.00 76.00 273 GLY A O 1
ATOM 2116 N N . PRO A 1 274 ? 8.178 8.997 10.421 1.00 76.00 274 PRO A N 1
ATOM 2117 C CA . PRO A 1 274 ? 8.915 9.208 9.180 1.00 76.00 274 PRO A CA 1
ATOM 2118 C C . PRO A 1 274 ? 9.462 7.875 8.659 1.00 76.00 274 PRO A C 1
ATOM 2120 O O . PRO A 1 274 ? 9.861 7.012 9.438 1.00 76.00 274 PRO A O 1
ATOM 2123 N N . ASN A 1 275 ? 9.479 7.705 7.336 1.00 78.06 275 ASN A N 1
ATOM 2124 C CA . ASN A 1 275 ? 9.979 6.492 6.675 1.00 78.06 275 ASN A CA 1
ATOM 2125 C C . ASN A 1 275 ? 9.243 5.190 7.066 1.00 78.06 275 ASN A C 1
ATOM 2127 O O . ASN A 1 275 ? 9.789 4.095 6.950 1.00 78.06 275 ASN A O 1
ATOM 2131 N N . SER A 1 276 ? 7.997 5.291 7.542 1.00 80.06 276 SER A N 1
ATOM 2132 C CA . SER A 1 276 ? 7.154 4.123 7.828 1.00 80.06 276 SER A CA 1
ATOM 2133 C C . SER A 1 276 ? 6.348 3.649 6.615 1.00 80.06 276 SER A C 1
ATOM 2135 O O . SER A 1 276 ? 5.930 2.498 6.591 1.00 80.06 276 SER A O 1
ATOM 2137 N N . ASN A 1 277 ? 6.136 4.485 5.592 1.00 84.56 277 ASN A N 1
ATOM 2138 C CA . ASN A 1 277 ? 5.293 4.169 4.433 1.00 84.56 277 ASN A CA 1
ATOM 2139 C C . ASN A 1 277 ? 6.101 3.897 3.160 1.00 84.56 277 ASN A C 1
ATOM 2141 O O . ASN A 1 277 ? 7.094 4.555 2.897 1.00 84.56 277 ASN A O 1
ATOM 2145 N N . VAL A 1 278 ? 5.667 2.966 2.315 1.00 77.25 278 VAL A N 1
ATOM 2146 C CA . VAL A 1 278 ? 6.427 2.540 1.125 1.00 77.25 278 VAL A CA 1
ATOM 2147 C C . VAL A 1 278 ? 6.419 3.548 -0.039 1.00 77.25 278 VAL A C 1
ATOM 2149 O O . VAL A 1 278 ? 7.307 3.517 -0.895 1.00 77.25 278 VAL A O 1
ATOM 2152 N N . ILE A 1 279 ? 5.442 4.461 -0.076 1.00 77.50 279 ILE A N 1
ATOM 2153 C CA . ILE A 1 279 ? 5.276 5.468 -1.139 1.00 77.50 279 ILE A CA 1
ATOM 2154 C C . ILE A 1 279 ? 5.587 6.882 -0.634 1.00 77.50 279 ILE A C 1
ATOM 2156 O O . ILE A 1 279 ? 6.192 7.663 -1.369 1.00 77.50 279 ILE A O 1
ATOM 2160 N N . PHE A 1 280 ? 5.208 7.218 0.599 1.00 82.12 280 PHE A N 1
ATOM 2161 C CA . PHE A 1 280 ? 5.307 8.578 1.132 1.00 82.12 280 PHE A CA 1
ATOM 2162 C C . PHE A 1 280 ? 6.287 8.649 2.311 1.00 82.12 280 PHE A C 1
ATOM 2164 O O . PHE A 1 280 ? 6.106 7.963 3.310 1.00 82.12 280 PHE A O 1
ATOM 2171 N N . SER A 1 281 ? 7.294 9.523 2.248 1.00 79.38 281 SER A N 1
ATOM 2172 C CA . SER A 1 281 ? 8.243 9.720 3.363 1.00 79.38 281 SER A CA 1
ATOM 2173 C C . SER A 1 281 ? 7.587 10.330 4.607 1.00 79.38 281 SER A C 1
ATOM 2175 O O . SER A 1 281 ? 8.024 10.090 5.734 1.00 79.38 281 SER A O 1
ATOM 2177 N N . ARG A 1 282 ? 6.503 11.089 4.401 1.00 82.75 282 ARG A N 1
ATOM 2178 C CA . ARG A 1 282 ? 5.597 11.603 5.431 1.00 82.75 282 ARG A CA 1
ATOM 2179 C C . ARG A 1 282 ? 4.184 11.182 5.064 1.00 82.75 282 ARG A C 1
ATOM 2181 O O . ARG A 1 282 ? 3.676 11.605 4.027 1.00 82.75 282 ARG A O 1
ATOM 2188 N N . SER A 1 283 ? 3.566 10.351 5.894 1.00 87.06 283 SER A N 1
ATOM 2189 C CA . SER A 1 283 ? 2.199 9.881 5.671 1.00 87.06 283 SER A CA 1
ATOM 2190 C C . SER A 1 283 ? 1.307 10.168 6.867 1.00 87.06 283 SER A C 1
ATOM 2192 O O . SER A 1 283 ? 1.789 10.346 7.987 1.00 87.06 283 SER A O 1
ATOM 2194 N N . ILE A 1 284 ? 0.007 10.237 6.606 1.00 87.25 284 ILE A N 1
ATOM 2195 C CA . ILE A 1 284 ? -1.030 10.331 7.632 1.00 87.25 284 ILE A CA 1
ATOM 2196 C C . ILE A 1 284 ? -1.923 9.107 7.521 1.00 87.25 284 ILE A C 1
ATOM 2198 O O . ILE A 1 284 ? -2.218 8.638 6.420 1.00 87.25 284 ILE A O 1
ATOM 2202 N N . LEU A 1 285 ? -2.319 8.596 8.682 1.00 86.12 285 LEU A N 1
ATOM 2203 C CA . LEU A 1 285 ? -3.208 7.464 8.856 1.00 86.12 285 LEU A CA 1
ATOM 2204 C C . LEU A 1 285 ? -4.530 7.966 9.410 1.00 86.12 285 LEU A C 1
ATOM 2206 O O . LEU A 1 285 ? -4.582 8.531 10.500 1.00 86.12 285 LEU A O 1
ATOM 2210 N N . LEU A 1 286 ? -5.598 7.725 8.667 1.00 89.00 286 LEU A N 1
ATOM 2211 C CA . LEU A 1 286 ? -6.947 7.969 9.142 1.00 89.00 286 LEU A CA 1
ATOM 2212 C C . LEU A 1 286 ? -7.383 6.774 9.985 1.00 89.00 286 LEU A C 1
ATOM 2214 O O . LEU A 1 286 ? -7.253 5.628 9.539 1.00 89.00 286 LEU A O 1
ATOM 2218 N N . SER A 1 287 ? -7.874 7.049 11.190 1.00 88.75 287 SER A N 1
ATOM 2219 C CA . SER A 1 287 ? -8.241 6.033 12.174 1.00 88.75 287 SER A CA 1
ATOM 2220 C C . SER A 1 287 ? -9.602 6.334 12.789 1.00 88.75 287 SER A C 1
ATOM 2222 O O . SER A 1 287 ? -9.898 7.486 13.073 1.00 88.75 287 SER A O 1
ATOM 2224 N N . LEU A 1 288 ? -10.393 5.294 13.027 1.00 90.50 288 LEU A N 1
ATOM 2225 C CA . LEU A 1 288 ? -11.548 5.306 13.917 1.00 90.50 288 LEU A CA 1
ATOM 2226 C C . LEU A 1 288 ? -11.148 4.583 15.201 1.00 90.50 288 LEU A C 1
ATOM 2228 O O . LEU A 1 288 ? -10.743 3.417 15.147 1.00 90.50 288 LEU A O 1
ATOM 2232 N N . LEU A 1 289 ? -11.212 5.282 16.327 1.00 90.12 289 LEU A N 1
ATOM 2233 C CA . LEU A 1 289 ? -10.793 4.795 17.638 1.00 90.12 289 LEU A CA 1
ATOM 2234 C C . LEU A 1 289 ? -12.008 4.532 18.527 1.00 90.12 289 LEU A C 1
ATOM 2236 O O . LEU A 1 289 ? -12.982 5.280 18.493 1.00 90.12 289 LEU A O 1
ATOM 2240 N N . ASP A 1 290 ? -11.942 3.461 19.315 1.00 89.12 290 ASP A N 1
ATOM 2241 C CA . ASP A 1 290 ? -12.979 3.120 20.295 1.00 89.12 290 ASP A CA 1
ATOM 2242 C C . ASP A 1 290 ? -12.440 2.213 21.397 1.00 89.12 290 ASP A C 1
ATOM 2244 O O . ASP A 1 290 ? -11.381 1.598 21.240 1.00 89.12 290 ASP A O 1
ATOM 2248 N N . GLU A 1 291 ? -13.228 2.018 22.447 1.00 88.38 291 GLU A N 1
ATOM 2249 C CA . GLU A 1 291 ? -13.027 0.961 23.431 1.00 88.38 291 GLU A CA 1
ATOM 2250 C C . GLU A 1 291 ? -14.151 -0.079 23.357 1.00 88.38 291 GLU A C 1
ATOM 2252 O O . GLU A 1 291 ? -15.322 0.216 23.572 1.00 88.38 291 GLU A O 1
ATOM 2257 N N . ILE A 1 292 ? -13.786 -1.334 23.093 1.00 86.56 292 ILE A N 1
ATOM 2258 C CA . ILE A 1 292 ? -14.731 -2.450 23.023 1.00 86.56 292 ILE A CA 1
ATOM 2259 C C . ILE A 1 292 ? -14.873 -3.058 24.416 1.00 86.56 292 ILE A C 1
ATOM 2261 O O . ILE A 1 292 ? -13.890 -3.527 25.000 1.00 86.56 292 ILE A O 1
ATOM 2265 N N . GLU A 1 293 ? -16.097 -3.082 24.934 1.00 88.56 293 GLU A N 1
ATOM 2266 C CA . GLU A 1 293 ? -16.427 -3.719 26.209 1.00 88.56 293 GLU A CA 1
ATOM 2267 C C . GLU A 1 293 ? -16.383 -5.265 26.119 1.00 88.56 293 GLU A C 1
ATOM 2269 O O . GLU A 1 293 ? -16.406 -5.815 25.016 1.00 88.56 293 GLU A O 1
ATOM 2274 N N . PRO A 1 294 ? -16.307 -6.002 27.251 1.00 88.56 294 PRO A N 1
ATOM 2275 C CA . PRO A 1 294 ? -16.277 -7.474 27.302 1.00 88.56 294 PRO A CA 1
ATOM 2276 C C . PRO A 1 294 ? -17.580 -8.174 26.847 1.00 88.56 294 PRO A C 1
ATOM 2278 O O . PRO A 1 294 ? -18.176 -8.960 27.584 1.00 88.56 294 PRO A O 1
ATOM 2281 N N . SER A 1 295 ? -18.060 -7.886 25.642 1.00 86.25 295 SER A N 1
ATOM 2282 C CA . SER A 1 295 ? -19.309 -8.397 25.083 1.00 86.25 295 SER A CA 1
ATOM 2283 C C . SER A 1 295 ? -19.204 -8.595 23.572 1.00 86.25 295 SER A C 1
ATOM 2285 O O . SER A 1 295 ? -18.297 -8.092 22.907 1.00 86.25 295 SER A O 1
ATOM 2287 N N . GLU A 1 296 ? -20.136 -9.357 22.997 1.00 88.06 296 GLU A N 1
ATOM 2288 C CA . GLU A 1 296 ? -20.226 -9.449 21.541 1.00 88.06 296 GLU A CA 1
ATOM 2289 C C . GLU A 1 296 ? -20.537 -8.068 20.947 1.00 88.06 296 GLU A C 1
ATOM 2291 O O . GLU A 1 296 ? -21.560 -7.465 21.262 1.00 88.06 296 GLU A O 1
ATOM 2296 N N . SER A 1 297 ? -19.656 -7.593 20.069 1.00 85.50 297 SER A N 1
ATOM 2297 C CA . SER A 1 297 ? -19.754 -6.297 19.404 1.00 85.50 297 SER A CA 1
ATOM 2298 C C . SER A 1 297 ? -19.506 -6.442 17.907 1.00 85.50 297 SER A C 1
ATOM 2300 O O . SER A 1 297 ? -18.706 -7.273 17.462 1.00 85.50 297 SER A O 1
ATOM 2302 N N . TRP A 1 298 ? -20.194 -5.611 17.128 1.00 87.75 298 TRP A N 1
ATOM 2303 C CA . TRP A 1 298 ? -20.024 -5.514 15.684 1.00 87.75 298 TRP A CA 1
ATOM 2304 C C . TRP A 1 298 ? -19.436 -4.150 15.340 1.00 87.75 298 TRP A C 1
ATOM 2306 O O . TRP A 1 298 ? -19.965 -3.121 15.757 1.00 87.75 298 TRP A O 1
ATOM 2316 N N . LEU A 1 299 ? -18.346 -4.151 14.579 1.00 87.75 299 LEU A N 1
ATOM 2317 C CA . LEU A 1 299 ? -17.762 -2.944 14.005 1.00 87.75 299 LEU A CA 1
ATOM 2318 C C . LEU A 1 299 ? -17.969 -2.982 12.499 1.00 87.75 299 LEU A C 1
ATOM 2320 O O . LEU A 1 299 ? -17.667 -3.999 11.873 1.00 87.75 299 LEU A O 1
ATOM 2324 N N . ALA A 1 300 ? -18.477 -1.894 11.926 1.00 88.50 300 ALA A N 1
ATOM 2325 C CA . ALA A 1 300 ? -18.593 -1.734 10.487 1.00 88.50 300 ALA A CA 1
ATOM 2326 C C . ALA A 1 300 ? -17.976 -0.398 10.074 1.00 88.50 300 ALA A C 1
ATOM 2328 O O . ALA A 1 300 ? -18.372 0.654 10.563 1.00 88.50 300 ALA A O 1
ATOM 2329 N N . THR A 1 301 ? -17.012 -0.431 9.162 1.00 88.88 301 THR A N 1
ATOM 2330 C CA . THR A 1 301 ? -16.345 0.766 8.646 1.00 88.88 301 THR A CA 1
ATOM 2331 C C . THR A 1 301 ? -16.461 0.803 7.137 1.00 88.88 301 THR A C 1
ATOM 2333 O O . THR A 1 301 ? -16.034 -0.134 6.463 1.00 88.88 301 THR A O 1
ATOM 2336 N N . ALA A 1 302 ? -16.989 1.897 6.597 1.00 88.44 302 ALA A N 1
ATOM 2337 C CA . ALA A 1 302 ? -16.790 2.252 5.203 1.00 88.44 302 ALA A CA 1
ATOM 2338 C C . ALA A 1 302 ? -15.489 3.038 5.084 1.00 88.44 302 ALA A C 1
ATOM 2340 O O . ALA A 1 302 ? -15.310 4.087 5.696 1.00 88.44 302 ALA A O 1
ATOM 2341 N N . ILE A 1 303 ? -14.569 2.529 4.282 1.00 86.69 303 ILE A N 1
ATOM 2342 C CA . ILE A 1 303 ? -13.376 3.262 3.874 1.00 86.69 303 ILE A CA 1
ATOM 2343 C C . ILE A 1 303 ? -13.673 3.815 2.483 1.00 86.69 303 ILE A C 1
ATOM 2345 O O . ILE A 1 303 ? -14.434 3.206 1.747 1.00 86.69 303 ILE A O 1
ATOM 2349 N N . ILE A 1 304 ? -13.090 4.942 2.091 1.00 85.69 304 ILE A N 1
ATOM 2350 C CA . ILE A 1 304 ? -13.047 5.418 0.708 1.00 85.69 304 ILE A CA 1
ATOM 2351 C C . ILE A 1 304 ? -11.652 5.953 0.420 1.00 85.69 304 ILE A C 1
ATOM 2353 O O . ILE A 1 304 ? -11.028 6.600 1.257 1.00 85.69 304 ILE A O 1
ATOM 2357 N N . GLY A 1 305 ? -11.145 5.664 -0.771 1.00 81.56 305 GLY A N 1
ATOM 2358 C CA . GLY A 1 305 ? -9.956 6.307 -1.306 1.00 81.56 305 GLY A CA 1
ATOM 2359 C C . GLY A 1 305 ? -10.274 6.747 -2.719 1.00 81.56 305 GLY A C 1
ATOM 2360 O O . GLY A 1 305 ? -10.838 5.974 -3.489 1.00 81.56 305 GLY A O 1
ATOM 2361 N N . LYS A 1 306 ? -9.945 7.985 -3.061 1.00 79.19 306 LYS A N 1
ATOM 2362 C CA . LYS A 1 306 ? -10.117 8.498 -4.413 1.00 79.19 306 LYS A CA 1
ATOM 2363 C C . LYS A 1 306 ? -8.759 9.119 -4.841 1.00 79.19 306 LYS A C 1
ATOM 2365 O O . LYS A 1 306 ? -8.196 9.933 -4.101 1.00 79.19 306 LYS A O 1
ATOM 2370 N N . PRO A 1 307 ? -8.168 8.693 -5.978 1.00 73.19 307 PRO A N 1
ATOM 2371 C CA . PRO A 1 307 ? -6.848 9.151 -6.454 1.00 73.19 307 PRO A CA 1
ATOM 2372 C C . PRO A 1 307 ? -6.812 10.556 -7.066 1.00 73.19 307 PRO A C 1
ATOM 2374 O O . PRO A 1 307 ? -7.767 10.927 -7.744 1.00 73.19 307 PRO A O 1
ATOM 2377 N N . PRO A 1 308 ? -5.698 11.304 -6.957 1.00 71.88 308 PRO A N 1
ATOM 2378 C CA . PRO A 1 308 ? -5.602 12.660 -7.493 1.00 71.88 308 PRO A CA 1
ATOM 2379 C C . PRO A 1 308 ? -5.829 12.679 -9.012 1.00 71.88 308 PRO A C 1
ATOM 2381 O O . PRO A 1 308 ? -5.289 11.848 -9.743 1.00 71.88 308 PRO A O 1
ATOM 2384 N N . VAL A 1 309 ? -6.590 13.661 -9.501 1.00 64.38 309 VAL A N 1
ATOM 2385 C CA . VAL A 1 309 ? -6.792 13.885 -10.941 1.00 64.38 309 VAL A CA 1
ATOM 2386 C C . VAL A 1 309 ? -5.786 14.940 -11.393 1.00 64.38 309 VAL A C 1
ATOM 2388 O O . VAL A 1 309 ? -5.720 16.015 -10.806 1.00 64.38 309 VAL A O 1
ATOM 2391 N N . ASN A 1 310 ? -4.971 14.645 -12.412 1.00 60.12 310 ASN A N 1
ATOM 2392 C CA . ASN A 1 310 ? -3.965 15.570 -12.965 1.00 60.12 310 ASN A CA 1
ATOM 2393 C C . ASN A 1 310 ? -2.985 16.166 -11.929 1.00 60.12 310 ASN A C 1
ATOM 2395 O O . ASN A 1 310 ? -2.575 17.315 -12.061 1.00 60.12 310 ASN A O 1
ATOM 2399 N N . ASN A 1 311 ? -2.607 15.402 -10.893 1.00 52.72 311 ASN A N 1
ATOM 2400 C CA . ASN A 1 311 ? -1.795 15.877 -9.756 1.00 52.72 311 ASN A CA 1
ATOM 2401 C C . ASN A 1 311 ? -2.402 17.076 -8.998 1.00 52.72 311 ASN A C 1
ATOM 2403 O O . ASN A 1 311 ? -1.691 17.765 -8.268 1.00 52.72 311 ASN A O 1
ATOM 2407 N N . ALA A 1 312 ? -3.703 17.330 -9.157 1.00 50.50 312 ALA A N 1
ATOM 2408 C CA . ALA A 1 312 ? -4.401 18.430 -8.518 1.00 50.50 312 ALA A CA 1
ATOM 2409 C C . ALA A 1 312 ? -5.353 17.919 -7.429 1.00 50.50 312 ALA A C 1
ATOM 2411 O O . ALA A 1 312 ? -6.114 16.965 -7.610 1.00 50.50 312 ALA A O 1
ATOM 2412 N N . SER A 1 313 ? -5.343 18.620 -6.297 1.00 53.09 313 SER A N 1
ATOM 2413 C CA . SER A 1 313 ? -6.293 18.455 -5.195 1.00 53.09 313 SER A CA 1
ATOM 2414 C C . SER A 1 313 ? -7.575 19.280 -5.392 1.00 53.09 313 SER A C 1
ATOM 2416 O O . SER A 1 313 ? -8.296 19.509 -4.426 1.00 53.09 313 SER A O 1
ATOM 2418 N N . GLN A 1 314 ? -7.876 19.765 -6.605 1.00 45.53 314 GLN A N 1
ATOM 2419 C CA . GLN A 1 314 ? -9.102 20.527 -6.884 1.00 45.53 314 GLN A CA 1
ATOM 2420 C C . GLN A 1 314 ? -10.288 19.584 -7.163 1.00 45.53 314 GLN A C 1
ATOM 2422 O O . GLN A 1 314 ? -10.155 18.652 -7.954 1.00 45.53 314 GLN A O 1
ATOM 2427 N N . GLY A 1 315 ? -11.439 19.826 -6.521 1.00 51.19 315 GLY A N 1
ATOM 2428 C CA . GLY A 1 315 ? -12.684 19.061 -6.729 1.00 51.19 315 GLY A CA 1
ATOM 2429 C C . GLY A 1 315 ? -12.888 17.854 -5.800 1.00 51.19 315 GLY A C 1
ATOM 2430 O O . GLY A 1 315 ? -13.452 16.837 -6.221 1.00 51.19 315 GLY A O 1
ATOM 2431 N N . TRP A 1 316 ? -12.388 17.943 -4.566 1.00 54.91 316 TRP A N 1
ATOM 2432 C CA . TRP A 1 316 ? -12.386 16.867 -3.572 1.00 54.91 316 TRP A CA 1
ATOM 2433 C C . TRP A 1 316 ? -13.272 17.153 -2.380 1.00 54.91 316 TRP A C 1
ATOM 2435 O O . TRP A 1 316 ? -13.190 18.269 -1.827 1.00 54.91 316 TRP A O 1
#

Foldseek 3Di:
DDDDQDPVLVVVVQFFAAPCLVLLADWCADQLQLQSQQVQLVVLVCLVVVHDDDLQNQPRTGHDDPDPARERAHQDHFPLHHKPPDDRCSNVVNVSSVSSSSHDCPRCSNVPDNDPRDPPPDDPDDDDPDDQWDWDDDPNKIKIQGDADFDPDDIRLGCQRHVARMTISQFWTFRAPDPPDPLGHEHEDAKDKDKDWDAAQAKDKDKDWYTKFAQAAPVRAGCDDPPDDDHDDAWDWDQQKTKGQHLSFIKMKGWDDDDPRPSGFTWDWAWGDQSRTRNYRTIIIIIGIDMDGNGTDMTIMIMHTDGDDPSDSPPD

Radius of gyration: 21.97 Å; Cα contacts (8 Å, |Δi|>4): 681; chains: 1; bounding box: 58×48×64 Å